Protein AF-0000000084923993 (afdb_homodimer)

Sequence (364 aa):
MAGRYEIRFSGAGGQGLILAGVIMAEAASIYDGIQAVQSQSYGPEARGGASKSEVIISDGPIDYPKVTKCDALLALTQEACDKYSHDLKEGGLLLIDSDLVLREPAGNFKVTKFNITNTAKNEIGREIVTNIVALGAMVALTGAVTKEAAEKAVLARVPEAFLELNKKAFHVGFDKAMAAKAMAGRYEIRFSGAGGQGLILAGVIMAEAASIYDGIQAVQSQSYGPEARGGASKSEVIISDGPIDYPKVTKCDALLALTQEACDKYSHDLKEGGLLLIDSDLVLREPAGNFKVTKFNITNTAKNEIGREIVTNIVALGAMVALTGAVTKEAAEKAVLARVPEAFLELNKKAFHVGFDKAMAAKA

Structure (mmCIF, N/CA/C/O backbone):
data_AF-0000000084923993-model_v1
#
loop_
_entity.id
_entity.type
_entity.pdbx_description
1 polymer '2-oxoglutarate:ferredoxin oxidoreductase, gamma subunit'
#
loop_
_atom_site.group_PDB
_atom_site.id
_atom_site.type_symbol
_atom_site.label_atom_id
_atom_site.label_alt_id
_atom_site.label_comp_id
_atom_site.label_asym_id
_atom_site.label_entity_id
_atom_site.label_seq_id
_atom_site.pdbx_PDB_ins_code
_atom_site.Cartn_x
_atom_site.Cartn_y
_atom_site.Cartn_z
_atom_site.occupancy
_atom_site.B_iso_or_equiv
_atom_site.auth_seq_id
_atom_site.auth_comp_id
_atom_site.auth_asym_id
_atom_site.auth_atom_id
_atom_site.pdbx_PDB_model_num
ATOM 1 N N . MET A 1 1 ? -6.301 -22.531 7.098 1 39.91 1 MET A N 1
ATOM 2 C CA . MET A 1 1 ? -4.848 -22.406 7.082 1 39.91 1 MET A CA 1
ATOM 3 C C . MET A 1 1 ? -4.316 -22.031 8.461 1 39.91 1 MET A C 1
ATOM 5 O O . MET A 1 1 ? -4.738 -21.016 9.031 1 39.91 1 MET A O 1
ATOM 9 N N . ALA A 1 2 ? -3.869 -22.906 9.18 1 52.38 2 ALA A N 1
ATOM 10 C CA . ALA A 1 2 ? -3.471 -22.828 10.578 1 52.38 2 ALA A CA 1
ATOM 11 C C . ALA A 1 2 ? -2.199 -22.016 10.75 1 52.38 2 ALA A C 1
ATOM 13 O O . ALA A 1 2 ? -1.152 -22.344 10.188 1 52.38 2 ALA A O 1
ATOM 14 N N . GLY A 1 3 ? -2.385 -20.609 10.797 1 81.75 3 GLY A N 1
ATOM 15 C CA . GLY A 1 3 ? -1.279 -19.812 11.32 1 81.75 3 GLY A CA 1
ATOM 16 C C . GLY A 1 3 ? -0.93 -18.625 10.438 1 81.75 3 GLY A C 1
ATOM 17 O O . GLY A 1 3 ? -1.815 -18 9.859 1 81.75 3 GLY A O 1
ATOM 18 N N . ARG A 1 4 ? 0.285 -18.25 10.359 1 89.12 4 ARG A N 1
ATOM 19 C CA . ARG A 1 4 ? 0.861 -17.125 9.641 1 89.12 4 ARG A CA 1
ATOM 20 C C . ARG A 1 4 ? 1.265 -17.516 8.219 1 89.12 4 ARG A C 1
ATOM 22 O O . ARG A 1 4 ? 1.936 -18.531 8.023 1 89.12 4 ARG A O 1
ATOM 29 N N . TYR A 1 5 ? 0.625 -16.859 7.27 1 94.69 5 TYR A N 1
ATOM 30 C CA . TYR A 1 5 ? 0.909 -17.109 5.859 1 94.69 5 TYR A CA 1
ATOM 31 C C . TYR A 1 5 ? 1.366 -15.836 5.156 1 94.69 5 TYR A C 1
ATOM 33 O O . TYR A 1 5 ? 0.679 -14.82 5.203 1 94.69 5 TYR A O 1
ATOM 41 N N . GLU A 1 6 ? 2.557 -15.898 4.523 1 95.44 6 GLU A N 1
ATOM 42 C CA . GLU A 1 6 ? 3.152 -14.719 3.906 1 95.44 6 GLU A CA 1
ATOM 43 C C . GLU A 1 6 ? 3.23 -14.867 2.391 1 95.44 6 GLU A C 1
ATOM 45 O O . GLU A 1 6 ? 3.781 -15.844 1.885 1 95.44 6 GLU A O 1
ATOM 50 N N . ILE A 1 7 ? 2.635 -13.875 1.741 1 97.5 7 ILE A N 1
ATOM 51 C CA . ILE A 1 7 ? 2.611 -13.852 0.282 1 97.5 7 ILE A CA 1
ATOM 52 C C . ILE A 1 7 ? 3.389 -12.641 -0.225 1 97.5 7 ILE A C 1
ATOM 54 O O . ILE A 1 7 ? 3.264 -11.539 0.321 1 97.5 7 ILE A O 1
ATOM 58 N N . ARG A 1 8 ? 4.176 -12.891 -1.25 1 97.44 8 ARG A N 1
ATOM 59 C CA . ARG A 1 8 ? 4.898 -11.789 -1.884 1 97.44 8 ARG A CA 1
ATOM 60 C C . ARG A 1 8 ? 4.539 -11.68 -3.361 1 97.44 8 ARG A C 1
ATOM 62 O O . ARG A 1 8 ? 4.652 -12.648 -4.109 1 97.44 8 ARG A O 1
ATOM 69 N N . PHE A 1 9 ? 4.047 -10.492 -3.758 1 98.19 9 PHE A N 1
ATOM 70 C CA . PHE A 1 9 ? 3.863 -10.133 -5.16 1 98.19 9 PHE A CA 1
ATOM 71 C C . PHE A 1 9 ? 5.074 -9.367 -5.684 1 98.19 9 PHE A C 1
ATOM 73 O O . PHE A 1 9 ? 5.406 -8.297 -5.176 1 98.19 9 PHE A O 1
ATOM 80 N N . SER A 1 10 ? 5.707 -9.945 -6.711 1 97.38 10 SER A N 1
ATOM 81 C CA . SER A 1 10 ? 6.906 -9.25 -7.168 1 97.38 10 SER A CA 1
ATOM 82 C C . SER A 1 10 ? 6.938 -9.141 -8.688 1 97.38 10 SER A C 1
ATOM 84 O O . SER A 1 10 ? 6.301 -9.938 -9.391 1 97.38 10 SER A O 1
ATOM 86 N N . GLY A 1 11 ? 7.582 -8.18 -9.211 1 96.31 11 GLY A N 1
ATOM 87 C CA . GLY A 1 11 ? 7.727 -7.836 -10.617 1 96.31 11 GLY A CA 1
ATOM 88 C C . GLY A 1 11 ? 8.461 -6.531 -10.836 1 96.31 11 GLY A C 1
ATOM 89 O O . GLY A 1 11 ? 9.461 -6.254 -10.172 1 96.31 11 GLY A O 1
ATOM 90 N N . ALA A 1 12 ? 7.996 -5.824 -11.898 1 92.44 12 ALA A N 1
ATOM 91 C CA . ALA A 1 12 ? 8.562 -4.504 -12.172 1 92.44 12 ALA A CA 1
ATOM 92 C C . ALA A 1 12 ? 7.668 -3.398 -11.617 1 92.44 12 ALA A C 1
ATOM 94 O O . ALA A 1 12 ? 6.465 -3.6 -11.422 1 92.44 12 ALA A O 1
ATOM 95 N N . GLY A 1 13 ? 8.328 -2.238 -11.359 1 86.81 13 GLY A N 1
ATOM 96 C CA . GLY A 1 13 ? 7.547 -1.074 -10.969 1 86.81 13 GLY A CA 1
ATOM 97 C C . GLY A 1 13 ? 6.445 -0.736 -11.953 1 86.81 13 GLY A C 1
ATOM 98 O O . GLY A 1 13 ? 6.652 -0.792 -13.172 1 86.81 13 GLY A O 1
ATOM 99 N N . GLY A 1 14 ? 5.215 -0.481 -11.383 1 86 14 GLY A N 1
ATOM 100 C CA . GLY A 1 14 ? 4.113 -0.053 -12.234 1 86 14 GLY A CA 1
ATOM 101 C C . GLY A 1 14 ? 3.197 -1.19 -12.648 1 86 14 GLY A C 1
ATOM 102 O O . GLY A 1 14 ? 2.195 -0.972 -13.328 1 86 14 GLY A O 1
ATOM 103 N N . GLN A 1 15 ? 3.494 -2.434 -12.203 1 91.69 15 GLN A N 1
ATOM 104 C CA . GLN A 1 15 ? 2.701 -3.59 -12.609 1 91.69 15 GLN A CA 1
ATOM 105 C C . GLN A 1 15 ? 1.544 -3.832 -11.648 1 91.69 15 GLN A C 1
ATOM 107 O O . GLN A 1 15 ? 0.923 -4.898 -11.672 1 91.69 15 GLN A O 1
ATOM 112 N N . GLY A 1 16 ? 1.342 -2.926 -10.734 1 94.38 16 GLY A N 1
ATOM 113 C CA . GLY A 1 16 ? 0.195 -3.004 -9.844 1 94.38 16 GLY A CA 1
ATOM 114 C C . GLY A 1 16 ? 0.375 -4.012 -8.727 1 94.38 16 GLY A C 1
ATOM 115 O O . GLY A 1 16 ? -0.587 -4.652 -8.297 1 94.38 16 GLY A O 1
ATOM 116 N N . LEU A 1 17 ? 1.619 -4.215 -8.25 1 96.56 17 LEU A N 1
ATOM 117 C CA . LEU A 1 17 ? 1.905 -5.188 -7.203 1 96.56 17 LEU A CA 1
ATOM 118 C C . LEU A 1 17 ? 1.313 -4.742 -5.871 1 96.56 17 LEU A C 1
ATOM 120 O O . LEU A 1 17 ? 0.81 -5.57 -5.105 1 96.56 17 LEU A O 1
ATOM 124 N N . ILE A 1 18 ? 1.375 -3.451 -5.676 1 95.19 18 ILE A N 1
ATOM 125 C CA . ILE A 1 18 ? 0.832 -2.908 -4.434 1 95.19 18 ILE A CA 1
ATOM 126 C C . ILE A 1 18 ? -0.678 -3.131 -4.391 1 95.19 18 ILE A C 1
ATOM 128 O O . ILE A 1 18 ? -1.212 -3.611 -3.387 1 95.19 18 ILE A O 1
ATOM 132 N N . LEU A 1 19 ? -1.349 -2.824 -5.504 1 95.56 19 LEU A N 1
ATOM 133 C CA . LEU A 1 19 ? -2.793 -3.023 -5.578 1 95.56 19 LEU A CA 1
ATOM 134 C C . LEU A 1 19 ? -3.15 -4.488 -5.352 1 95.56 19 LEU A C 1
ATOM 136 O O . LEU A 1 19 ? -4.09 -4.797 -4.617 1 95.56 19 LEU A O 1
ATOM 140 N N . ALA A 1 20 ? -2.408 -5.41 -5.941 1 98.12 20 ALA A N 1
ATOM 141 C CA . ALA A 1 20 ? -2.656 -6.836 -5.75 1 98.12 20 ALA A CA 1
ATOM 142 C C . ALA A 1 20 ? -2.541 -7.219 -4.277 1 98.12 20 ALA A C 1
ATOM 144 O O . ALA A 1 20 ? -3.379 -7.953 -3.752 1 98.12 20 ALA A O 1
ATOM 145 N N . GLY A 1 21 ? -1.522 -6.703 -3.605 1 97.56 21 GLY A N 1
ATOM 146 C CA . GLY A 1 21 ? -1.346 -6.957 -2.186 1 97.56 21 GLY A CA 1
ATOM 147 C C . GLY A 1 21 ? -2.475 -6.406 -1.335 1 97.56 21 GLY A C 1
ATOM 148 O O . GLY A 1 21 ? -2.951 -7.074 -0.416 1 97.56 21 GLY A O 1
ATOM 149 N N . VAL A 1 22 ? -2.883 -5.242 -1.663 1 95.94 22 VAL A N 1
ATOM 150 C CA . VAL A 1 22 ? -3.959 -4.59 -0.923 1 95.94 22 VAL A CA 1
ATOM 151 C C . VAL A 1 22 ? -5.25 -5.387 -1.078 1 95.94 22 VAL A C 1
ATOM 153 O O . VAL A 1 22 ? -5.949 -5.648 -0.095 1 95.94 22 VAL A O 1
ATOM 156 N N . ILE A 1 23 ? -5.551 -5.809 -2.295 1 97.5 23 ILE A N 1
ATOM 157 C CA . ILE A 1 23 ? -6.77 -6.566 -2.549 1 97.5 23 ILE A CA 1
ATOM 158 C C . ILE A 1 23 ? -6.719 -7.895 -1.799 1 97.5 23 ILE A C 1
ATOM 160 O O . ILE A 1 23 ? -7.711 -8.312 -1.191 1 97.5 23 ILE A O 1
ATOM 164 N N . MET A 1 24 ? -5.582 -8.547 -1.819 1 98.31 24 MET A N 1
ATOM 165 C CA . MET A 1 24 ? -5.41 -9.797 -1.079 1 98.31 24 MET A CA 1
ATOM 166 C C . MET A 1 24 ? -5.656 -9.578 0.411 1 98.31 24 MET A C 1
ATOM 168 O O . MET A 1 24 ? -6.355 -10.367 1.049 1 98.31 24 MET A O 1
ATOM 172 N N . ALA A 1 25 ? -5.105 -8.539 0.948 1 96.19 25 ALA A N 1
ATOM 173 C CA . ALA A 1 25 ? -5.258 -8.234 2.367 1 96.19 25 ALA A CA 1
ATOM 174 C C . ALA A 1 25 ? -6.711 -7.922 2.707 1 96.19 25 ALA A C 1
ATOM 176 O O . ALA A 1 25 ? -7.223 -8.367 3.738 1 96.19 25 ALA A O 1
ATOM 177 N N . GLU A 1 26 ? -7.367 -7.164 1.869 1 95.31 26 GLU A N 1
ATOM 178 C CA . GLU A 1 26 ? -8.766 -6.812 2.105 1 95.31 26 GLU A CA 1
ATOM 179 C C . GLU A 1 26 ? -9.672 -8.031 1.98 1 95.31 26 GLU A C 1
ATOM 181 O O . GLU A 1 26 ? -10.633 -8.18 2.736 1 95.31 26 GLU A O 1
ATOM 186 N N . ALA A 1 27 ? -9.352 -8.898 0.986 1 97.25 27 ALA A N 1
ATOM 187 C CA . ALA A 1 27 ? -10.094 -10.148 0.876 1 97.25 27 ALA A CA 1
ATOM 188 C C . ALA A 1 27 ? -10.031 -10.938 2.18 1 97.25 27 ALA A C 1
ATOM 190 O O . ALA A 1 27 ? -11.055 -11.43 2.664 1 97.25 27 ALA A O 1
ATOM 191 N N . ALA A 1 28 ? -8.875 -11.008 2.758 1 96.62 28 ALA A N 1
ATOM 192 C CA . ALA A 1 28 ? -8.664 -11.75 3.996 1 96.62 28 ALA A CA 1
ATOM 193 C C . ALA A 1 28 ? -9.414 -11.102 5.156 1 96.62 28 ALA A C 1
ATOM 195 O O . ALA A 1 28 ? -10.141 -11.781 5.887 1 96.62 28 ALA A O 1
ATOM 196 N N . SER A 1 29 ? -9.281 -9.836 5.246 1 94 29 SER A N 1
ATOM 197 C CA . SER A 1 29 ? -9.742 -9.164 6.461 1 94 29 SER A CA 1
ATOM 198 C C . SER A 1 29 ? -11.227 -8.828 6.375 1 94 29 SER A C 1
ATOM 200 O O . SER A 1 29 ? -12.023 -9.289 7.195 1 94 29 SER A O 1
ATOM 202 N N . ILE A 1 30 ? -11.633 -8.148 5.363 1 91.94 30 ILE A N 1
ATOM 203 C CA . ILE A 1 30 ? -12.977 -7.594 5.242 1 91.94 30 ILE A CA 1
ATOM 204 C C . ILE A 1 30 ? -13.969 -8.711 4.93 1 91.94 30 ILE A C 1
ATOM 206 O O . ILE A 1 30 ? -15.078 -8.742 5.477 1 91.94 30 ILE A O 1
ATOM 210 N N . TYR A 1 31 ? -13.57 -9.664 4.125 1 95 31 TYR A N 1
ATOM 211 C CA . TYR A 1 31 ? -14.586 -10.586 3.625 1 95 31 TYR A CA 1
ATOM 212 C C . TYR A 1 31 ? -14.438 -11.953 4.277 1 95 31 TYR A C 1
ATOM 214 O O . TYR A 1 31 ? -15.43 -12.633 4.535 1 95 31 TYR A O 1
ATOM 222 N N . ASP A 1 32 ? -13.156 -12.375 4.574 1 95.94 32 ASP A N 1
ATOM 223 C CA . ASP A 1 32 ? -12.961 -13.68 5.195 1 95.94 32 ASP A CA 1
ATOM 224 C C . ASP A 1 32 ? -12.82 -13.555 6.707 1 95.94 32 ASP A C 1
ATOM 226 O O . ASP A 1 32 ? -12.781 -14.562 7.418 1 95.94 32 ASP A O 1
ATOM 230 N N . GLY A 1 33 ? -12.656 -12.422 7.184 1 93.25 33 GLY A N 1
ATOM 231 C CA . GLY A 1 33 ? -12.711 -12.188 8.617 1 93.25 33 GLY A CA 1
ATOM 232 C C . GLY A 1 33 ? -11.438 -12.578 9.336 1 93.25 33 GLY A C 1
ATOM 233 O O . GLY A 1 33 ? -11.469 -12.984 10.5 1 93.25 33 GLY A O 1
ATOM 234 N N . ILE A 1 34 ? -10.297 -12.523 8.648 1 93.12 34 ILE A N 1
ATOM 235 C CA . ILE A 1 34 ? -9.023 -12.859 9.273 1 93.12 34 ILE A CA 1
ATOM 236 C C . ILE A 1 34 ? -8.094 -11.648 9.211 1 93.12 34 ILE A C 1
ATOM 238 O O . ILE A 1 34 ? -8.328 -10.711 8.445 1 93.12 34 ILE A O 1
ATOM 242 N N . GLN A 1 35 ? -7.035 -11.633 10.031 1 92.69 35 GLN A N 1
ATOM 243 C CA . GLN A 1 35 ? -6.125 -10.492 10.094 1 92.69 35 GLN A CA 1
ATOM 244 C C . GLN A 1 35 ? -5.176 -10.484 8.898 1 92.69 35 GLN A C 1
ATOM 246 O O . GLN A 1 35 ? -4.73 -11.539 8.445 1 92.69 35 GLN A O 1
ATOM 251 N N . ALA A 1 36 ? -4.891 -9.289 8.5 1 93.69 36 ALA A N 1
ATOM 252 C CA . ALA A 1 36 ? -3.949 -9.156 7.391 1 93.69 36 ALA A CA 1
ATOM 253 C C . ALA A 1 36 ? -3.145 -7.867 7.5 1 93.69 36 ALA A C 1
ATOM 255 O O . ALA A 1 36 ? -3.635 -6.863 8.023 1 93.69 36 ALA A O 1
ATOM 256 N N . VAL A 1 37 ? -1.932 -7.906 7.031 1 92.62 37 VAL A N 1
ATOM 257 C CA . VAL A 1 37 ? -1.07 -6.738 6.883 1 92.62 37 VAL A CA 1
ATOM 258 C C . VAL A 1 37 ? -0.483 -6.703 5.473 1 92.62 37 VAL A C 1
ATOM 260 O O . VAL A 1 37 ? 0.037 -7.711 4.988 1 92.62 37 VAL A O 1
ATOM 263 N N . GLN A 1 38 ? -0.632 -5.637 4.816 1 93.94 38 GLN A N 1
ATOM 264 C CA . GLN A 1 38 ? 0.062 -5.391 3.555 1 93.94 38 GLN A CA 1
ATOM 265 C C . GLN A 1 38 ? 1.206 -4.395 3.742 1 93.94 38 GLN A C 1
ATOM 267 O O . GLN A 1 38 ? 1.048 -3.381 4.422 1 93.94 38 GLN A O 1
ATOM 272 N N . SER A 1 39 ? 2.422 -4.742 3.152 1 93.31 39 SER A N 1
ATOM 273 C CA . SER A 1 39 ? 3.551 -3.834 3.318 1 93.31 39 SER A CA 1
ATOM 274 C C . SER A 1 39 ? 4.504 -3.914 2.131 1 93.31 39 SER A C 1
ATOM 276 O O . SER A 1 39 ? 4.453 -4.867 1.35 1 93.31 39 SER A O 1
ATOM 278 N N . GLN A 1 40 ? 5.242 -2.895 1.963 1 91.19 40 GLN A N 1
ATOM 279 C CA . GLN A 1 40 ? 6.387 -2.871 1.059 1 91.19 40 GLN A CA 1
ATOM 280 C C . GLN A 1 40 ? 7.523 -2.029 1.632 1 91.19 40 GLN A C 1
ATOM 282 O O . GLN A 1 40 ? 7.281 -1.002 2.27 1 91.19 40 GLN A O 1
ATOM 287 N N . SER A 1 41 ? 8.672 -2.5 1.413 1 89.62 41 SER A N 1
ATOM 288 C CA . SER A 1 41 ? 9.883 -1.832 1.89 1 89.62 41 SER A CA 1
ATOM 289 C C . SER A 1 41 ? 10.695 -1.273 0.729 1 89.62 41 SER A C 1
ATOM 291 O O . SER A 1 41 ? 10.734 -1.863 -0.353 1 89.62 41 SER A O 1
ATOM 293 N N . TYR A 1 42 ? 11.32 -0.172 1.11 1 86.69 42 TYR A N 1
ATOM 294 C CA . TYR A 1 42 ? 12.102 0.541 0.106 1 86.69 42 TYR A CA 1
ATOM 295 C C . TYR A 1 42 ? 13.469 0.932 0.655 1 86.69 42 TYR A C 1
ATOM 297 O O . TYR A 1 42 ? 13.586 1.308 1.823 1 86.69 42 TYR A O 1
ATOM 305 N N . GLY A 1 43 ? 14.414 0.724 -0.158 1 84.38 43 GLY A N 1
ATOM 306 C CA . GLY A 1 43 ? 15.742 1.246 0.116 1 84.38 43 GLY A CA 1
ATOM 307 C C . GLY A 1 43 ? 16.266 2.164 -0.976 1 84.38 43 GLY A C 1
ATOM 308 O O . GLY A 1 43 ? 15.578 2.391 -1.978 1 84.38 43 GLY A O 1
ATOM 309 N N . PRO A 1 44 ? 17.438 2.746 -0.755 1 79.31 44 PRO A N 1
ATOM 310 C CA . PRO A 1 44 ? 18 3.67 -1.737 1 79.31 44 PRO A CA 1
ATOM 311 C C . PRO A 1 44 ? 18.156 3.043 -3.121 1 79.31 44 PRO A C 1
ATOM 313 O O . PRO A 1 44 ? 18.25 3.76 -4.121 1 79.31 44 PRO A O 1
ATOM 316 N N . GLU A 1 45 ? 18.094 1.775 -3.104 1 74.75 45 GLU A N 1
ATOM 317 C CA . GLU A 1 45 ? 18.312 1.073 -4.367 1 74.75 45 GLU A CA 1
ATOM 318 C C . GLU A 1 45 ? 16.984 0.777 -5.059 1 74.75 45 GLU A C 1
ATOM 320 O O . GLU A 1 45 ? 16.953 0.138 -6.113 1 74.75 45 GLU A O 1
ATOM 325 N N . ALA A 1 46 ? 15.938 1.328 -4.414 1 67.5 46 ALA A N 1
ATOM 326 C CA . ALA A 1 46 ? 14.602 1.016 -4.926 1 67.5 46 ALA A CA 1
ATOM 327 C C . ALA A 1 46 ? 14.297 1.814 -6.191 1 67.5 46 ALA A C 1
ATOM 329 O O . ALA A 1 46 ? 13.609 2.832 -6.141 1 67.5 46 ALA A O 1
ATOM 330 N N . ARG A 1 47 ? 15.281 2.16 -6.957 1 62.12 47 ARG A N 1
ATOM 331 C CA . ARG A 1 47 ? 15 2.869 -8.203 1 62.12 47 ARG A CA 1
ATOM 332 C C . ARG A 1 47 ? 14.844 1.896 -9.367 1 62.12 47 ARG A C 1
ATOM 334 O O . ARG A 1 47 ? 15.727 1.081 -9.625 1 62.12 47 ARG A O 1
ATOM 341 N N . GLY A 1 48 ? 13.914 2.008 -10.102 1 64.38 48 GLY A N 1
ATOM 342 C CA . GLY A 1 48 ? 13.883 1.277 -11.359 1 64.38 48 GLY A CA 1
ATOM 343 C C . GLY A 1 48 ? 14.297 -0.175 -11.219 1 64.38 48 GLY A C 1
ATOM 344 O O . GLY A 1 48 ? 14.977 -0.541 -10.258 1 64.38 48 GLY A O 1
ATOM 345 N N . GLY A 1 49 ? 13.336 -1.14 -11.391 1 77.69 49 GLY A N 1
ATOM 346 C CA . GLY A 1 49 ? 13.703 -2.547 -11.375 1 77.69 49 GLY A CA 1
ATOM 347 C C . GLY A 1 49 ? 12.664 -3.43 -10.711 1 77.69 49 GLY A C 1
ATOM 348 O O . GLY A 1 49 ? 11.461 -3.193 -10.852 1 77.69 49 GLY A O 1
ATOM 349 N N . ALA A 1 50 ? 13.211 -4.387 -9.867 1 88.69 50 ALA A N 1
ATOM 350 C CA . ALA A 1 50 ? 12.328 -5.344 -9.211 1 88.69 50 ALA A CA 1
ATOM 351 C C . ALA A 1 50 ? 11.695 -4.738 -7.957 1 88.69 50 ALA A C 1
ATOM 353 O O . ALA A 1 50 ? 12.375 -4.066 -7.176 1 88.69 50 ALA A O 1
ATOM 354 N N . SER A 1 51 ? 10.406 -4.773 -7.871 1 90.38 51 SER A N 1
ATOM 355 C CA . SER A 1 51 ? 9.625 -4.324 -6.727 1 90.38 51 SER A CA 1
ATOM 356 C C . SER A 1 51 ? 8.789 -5.461 -6.148 1 90.38 51 SER A C 1
ATOM 358 O O . SER A 1 51 ? 8.594 -6.488 -6.801 1 90.38 51 SER A O 1
ATOM 360 N N . LYS A 1 52 ? 8.383 -5.234 -4.898 1 93.69 52 LYS A N 1
ATOM 361 C CA . LYS A 1 52 ? 7.559 -6.258 -4.27 1 93.69 52 LYS A CA 1
ATOM 362 C C . LYS A 1 52 ? 6.543 -5.637 -3.316 1 93.69 52 LYS A C 1
ATOM 364 O O . LYS A 1 52 ? 6.746 -4.531 -2.816 1 93.69 52 LYS A O 1
ATOM 369 N N . SER A 1 53 ? 5.445 -6.262 -3.172 1 95.06 53 SER A N 1
ATOM 370 C CA . SER A 1 53 ? 4.402 -6.031 -2.176 1 95.06 53 SER A CA 1
ATOM 371 C C . SER A 1 53 ? 4.148 -7.281 -1.345 1 95.06 53 SER A C 1
ATOM 373 O O . SER A 1 53 ? 4.008 -8.383 -1.892 1 95.06 53 SER A O 1
ATOM 375 N N . GLU A 1 54 ? 4.113 -7.129 -0.066 1 94.88 54 GLU A N 1
ATOM 376 C CA . GLU A 1 54 ? 3.982 -8.289 0.813 1 94.88 54 GLU A CA 1
ATOM 377 C C . GLU A 1 54 ? 2.654 -8.266 1.564 1 94.88 54 GLU A C 1
ATOM 379 O O . GLU A 1 54 ? 2.166 -7.195 1.939 1 94.88 54 GLU A O 1
ATOM 384 N N . VAL A 1 55 ? 2.127 -9.445 1.774 1 95.62 55 VAL A N 1
ATOM 385 C CA . VAL A 1 55 ? 0.9 -9.609 2.547 1 95.62 55 VAL A CA 1
ATOM 386 C C . VAL A 1 55 ? 1.081 -10.727 3.574 1 95.62 55 VAL A C 1
ATOM 388 O O . VAL A 1 55 ? 1.518 -11.828 3.234 1 95.62 55 VAL A O 1
ATOM 391 N N . ILE A 1 56 ? 0.789 -10.438 4.785 1 94.56 56 ILE A N 1
ATOM 392 C CA . ILE A 1 56 ? 0.727 -11.438 5.844 1 94.56 56 ILE A CA 1
ATOM 393 C C . ILE A 1 56 ? -0.723 -11.641 6.281 1 94.56 56 ILE A C 1
ATOM 395 O O . ILE A 1 56 ? -1.417 -10.672 6.609 1 94.56 56 ILE A O 1
ATOM 399 N N . ILE A 1 57 ? -1.129 -12.836 6.215 1 94.62 57 ILE A N 1
ATOM 400 C CA . ILE A 1 57 ? -2.459 -13.219 6.676 1 94.62 57 ILE A CA 1
ATOM 401 C C . ILE A 1 57 ? -2.338 -14.156 7.875 1 94.62 57 ILE A C 1
ATOM 403 O O . ILE A 1 57 ? -1.536 -15.094 7.855 1 94.62 57 ILE A O 1
ATOM 407 N N . SER A 1 58 ? -3.121 -13.859 8.867 1 92.31 58 SER A N 1
ATOM 408 C CA . SER A 1 58 ? -2.984 -14.648 10.078 1 92.31 58 SER A CA 1
ATOM 409 C C . SER A 1 58 ? -4.312 -14.758 10.828 1 92.31 58 SER A C 1
ATOM 411 O O . SER A 1 58 ? -5.098 -13.805 10.836 1 92.31 58 SER A O 1
ATOM 413 N N . ASP A 1 59 ? -4.512 -15.906 11.469 1 89.06 59 ASP A N 1
ATOM 414 C CA . ASP A 1 59 ? -5.695 -16.094 12.305 1 89.06 59 ASP A CA 1
ATOM 415 C C . ASP A 1 59 ? -5.543 -15.383 13.648 1 89.06 59 ASP A C 1
ATOM 417 O O . ASP A 1 59 ? -6.523 -15.211 14.375 1 89.06 59 ASP A O 1
ATOM 421 N N . GLY A 1 60 ? -4.344 -14.969 13.977 1 83.25 60 GLY A N 1
ATOM 422 C CA . GLY A 1 60 ? -4.062 -14.219 15.195 1 83.25 60 GLY A CA 1
ATOM 423 C C . GLY A 1 60 ? -3.391 -12.883 14.938 1 83.25 60 GLY A C 1
ATOM 424 O O . GLY A 1 60 ? -3.246 -12.469 13.781 1 83.25 60 GLY A O 1
ATOM 425 N N . PRO A 1 61 ? -3.098 -12.211 16.016 1 78.88 61 PRO A N 1
ATOM 426 C CA . PRO A 1 61 ? -2.455 -10.906 15.844 1 78.88 61 PRO A CA 1
ATOM 427 C C . PRO A 1 61 ? -1.147 -10.992 15.062 1 78.88 61 PRO A C 1
ATOM 429 O O . PRO A 1 61 ? -0.398 -11.961 15.203 1 78.88 61 PRO A O 1
ATOM 432 N N . ILE A 1 62 ? -1.071 -10.109 14.172 1 80 62 ILE A N 1
ATOM 433 C CA . ILE A 1 62 ? 0.144 -10.031 13.367 1 80 62 ILE A CA 1
ATOM 434 C C . ILE A 1 62 ? 1.12 -9.039 14 1 80 62 ILE A C 1
ATOM 436 O O . ILE A 1 62 ? 0.788 -7.871 14.188 1 80 62 ILE A O 1
ATOM 440 N N . ASP A 1 63 ? 2.188 -9.461 14.617 1 65.81 63 ASP A N 1
ATOM 441 C CA . ASP A 1 63 ? 3.133 -8.547 15.25 1 65.81 63 ASP A CA 1
ATOM 442 C C . ASP A 1 63 ? 4.074 -7.934 14.211 1 65.81 63 ASP A C 1
ATOM 444 O O . ASP A 1 63 ? 4.367 -6.734 14.266 1 65.81 63 ASP A O 1
ATOM 448 N N . TYR A 1 64 ? 5.375 -8.438 14 1 58.06 64 TYR A N 1
ATOM 449 C CA . TYR A 1 64 ? 6.363 -7.711 13.211 1 58.06 64 TYR A CA 1
ATOM 450 C C . TYR A 1 64 ? 6.684 -8.445 11.914 1 58.06 64 TYR A C 1
ATOM 452 O O . TYR A 1 64 ? 6.816 -9.672 11.906 1 58.06 64 TYR A O 1
ATOM 460 N N . PRO A 1 65 ? 6.516 -7.637 10.859 1 52.22 65 PRO A N 1
ATOM 461 C CA . PRO A 1 65 ? 6.848 -8.273 9.578 1 52.22 65 PRO A CA 1
ATOM 462 C C . PRO A 1 65 ? 8.344 -8.484 9.398 1 52.22 65 PRO A C 1
ATOM 464 O O . PRO A 1 65 ? 9.039 -7.617 8.859 1 52.22 65 PRO A O 1
ATOM 467 N N . LYS A 1 66 ? 9.258 -8.922 10.305 1 51.31 66 LYS A N 1
ATOM 468 C CA . LYS A 1 66 ? 10.609 -9.148 9.805 1 51.31 66 LYS A CA 1
ATOM 469 C C . LYS A 1 66 ? 10.586 -9.875 8.461 1 51.31 66 LYS A C 1
ATOM 471 O O . LYS A 1 66 ? 9.617 -10.562 8.141 1 51.31 66 LYS A O 1
ATOM 476 N N . VAL A 1 67 ? 11.664 -9.273 7.719 1 54.97 67 VAL A N 1
ATOM 477 C CA . VAL A 1 67 ? 11.898 -10.008 6.477 1 54.97 67 VAL A CA 1
ATOM 478 C C . VAL A 1 67 ? 11.844 -11.508 6.75 1 54.97 67 VAL A C 1
ATOM 480 O O . VAL A 1 67 ? 12.688 -12.039 7.477 1 54.97 67 VAL A O 1
ATOM 483 N N . THR A 1 68 ? 10.711 -12.078 6.672 1 72.69 68 THR A N 1
ATOM 484 C CA . THR A 1 68 ? 10.625 -13.523 6.812 1 72.69 68 THR A CA 1
ATOM 485 C C . THR A 1 68 ? 10.477 -14.195 5.449 1 72.69 68 THR A C 1
ATOM 487 O O . THR A 1 68 ? 10.234 -13.523 4.445 1 72.69 68 THR A O 1
ATOM 490 N N . LYS A 1 69 ? 11.016 -15.398 5.434 1 90.06 69 LYS A N 1
ATOM 491 C CA . LYS A 1 69 ? 10.742 -16.203 4.246 1 90.06 69 LYS A CA 1
ATOM 492 C C . LYS A 1 69 ? 9.25 -16.312 3.984 1 90.06 69 LYS A C 1
ATOM 494 O O . LYS A 1 69 ? 8.453 -16.438 4.922 1 90.06 69 LYS A O 1
ATOM 499 N N . CYS A 1 70 ? 8.945 -16.078 2.797 1 95.75 70 CYS A N 1
ATOM 500 C CA . CYS A 1 70 ? 7.531 -16.094 2.449 1 95.75 70 CYS A CA 1
ATOM 501 C C . CYS A 1 70 ? 7.082 -17.5 2.064 1 95.75 70 CYS A C 1
ATOM 503 O O . CYS A 1 70 ? 7.91 -18.359 1.742 1 95.75 70 CYS A O 1
ATOM 505 N N . ASP A 1 71 ? 5.781 -17.75 2.182 1 97.44 71 ASP A N 1
ATOM 506 C CA . ASP A 1 71 ? 5.172 -19.031 1.853 1 97.44 71 ASP A CA 1
ATOM 507 C C . ASP A 1 71 ? 4.883 -19.141 0.357 1 97.44 71 ASP A C 1
ATOM 509 O O . ASP A 1 71 ? 4.848 -20.234 -0.199 1 97.44 71 ASP A O 1
ATOM 513 N N . ALA A 1 72 ? 4.598 -18.016 -0.232 1 98.62 72 ALA A N 1
ATOM 514 C CA . ALA A 1 72 ? 4.258 -17.953 -1.651 1 98.62 72 ALA A CA 1
ATOM 515 C C . ALA A 1 72 ? 4.844 -16.719 -2.309 1 98.62 72 ALA A C 1
ATOM 517 O O . ALA A 1 72 ? 4.852 -15.633 -1.711 1 98.62 72 ALA A O 1
ATOM 518 N N . LEU A 1 73 ? 5.316 -16.891 -3.529 1 98.62 73 LEU A N 1
ATOM 519 C CA . LEU A 1 73 ? 5.965 -15.82 -4.27 1 98.62 73 LEU A CA 1
ATOM 520 C C . LEU A 1 73 ? 5.465 -15.773 -5.711 1 98.62 73 LEU A C 1
ATOM 522 O O . LEU A 1 73 ? 5.5 -16.781 -6.414 1 98.62 73 LEU A O 1
ATOM 526 N N . LEU A 1 74 ? 4.957 -14.609 -6.09 1 98.81 74 LEU A N 1
ATOM 527 C CA . LEU A 1 74 ? 4.746 -14.289 -7.496 1 98.81 74 LEU A CA 1
ATOM 528 C C . LEU A 1 74 ? 5.945 -13.547 -8.07 1 98.81 74 LEU A C 1
ATOM 530 O O . LEU A 1 74 ? 6.414 -12.562 -7.492 1 98.81 74 LEU A O 1
ATOM 534 N N . ALA A 1 75 ? 6.426 -14.008 -9.195 1 98.56 75 ALA A N 1
ATOM 535 C CA . ALA A 1 75 ? 7.445 -13.273 -9.945 1 98.56 75 ALA A CA 1
ATOM 536 C C . ALA A 1 75 ? 7.012 -13.047 -11.391 1 98.56 75 ALA A C 1
ATOM 538 O O . ALA A 1 75 ? 6.949 -13.992 -12.18 1 98.56 75 ALA A O 1
ATOM 539 N N . LEU A 1 76 ? 6.852 -11.797 -11.734 1 98.44 76 LEU A N 1
ATOM 540 C CA . LEU A 1 76 ? 6.355 -11.469 -13.062 1 98.44 76 LEU A CA 1
ATOM 541 C C . LEU A 1 76 ? 7.508 -11.203 -14.031 1 98.44 76 LEU A C 1
ATOM 543 O O . LEU A 1 76 ? 7.312 -11.172 -15.242 1 98.44 76 LEU A O 1
ATOM 547 N N . THR A 1 77 ? 8.719 -11 -13.5 1 97.94 77 THR A N 1
ATOM 548 C CA . THR A 1 77 ? 9.891 -10.758 -14.336 1 97.94 77 THR A CA 1
ATOM 549 C C . THR A 1 77 ? 11.062 -11.625 -13.883 1 97.94 77 THR A C 1
ATOM 551 O O . THR A 1 77 ? 11.109 -12.062 -12.734 1 97.94 77 THR A O 1
ATOM 554 N N . GLN A 1 78 ? 12.008 -11.805 -14.781 1 98.31 78 GLN A N 1
ATOM 555 C CA . GLN A 1 78 ? 13.219 -12.555 -14.453 1 98.31 78 GLN A CA 1
ATOM 556 C C . GLN A 1 78 ? 13.977 -11.891 -13.312 1 98.31 78 GLN A C 1
ATOM 558 O O . GLN A 1 78 ? 14.461 -12.57 -12.406 1 98.31 78 GLN A O 1
ATOM 563 N N . GLU A 1 79 ? 14.055 -10.57 -13.375 1 96.5 79 GLU A N 1
ATOM 564 C CA . GLU A 1 79 ? 14.773 -9.82 -12.352 1 96.5 79 GLU A CA 1
ATOM 565 C C . GLU A 1 79 ? 14.148 -10.023 -10.977 1 96.5 79 GLU A C 1
ATOM 567 O O . GLU A 1 79 ? 14.852 -10.258 -9.992 1 96.5 79 GLU A O 1
ATOM 572 N N . ALA A 1 80 ? 12.875 -9.945 -10.898 1 96.56 80 ALA A N 1
ATOM 573 C CA . ALA A 1 80 ? 12.18 -10.148 -9.625 1 96.56 80 ALA A CA 1
ATOM 574 C C . ALA A 1 80 ? 12.375 -11.578 -9.117 1 96.56 80 ALA A C 1
ATOM 576 O O . ALA A 1 80 ? 12.594 -11.789 -7.926 1 96.56 80 ALA A O 1
ATOM 577 N N . CYS A 1 81 ? 12.242 -12.516 -10.023 1 98 81 CYS A N 1
ATOM 578 C CA . CYS A 1 81 ? 12.438 -13.914 -9.656 1 98 81 CYS A CA 1
ATOM 579 C C . CYS A 1 81 ? 13.828 -14.133 -9.055 1 98 81 CYS A C 1
ATOM 581 O O . CYS A 1 81 ? 13.961 -14.719 -7.98 1 98 81 CYS A O 1
ATOM 583 N N . ASP A 1 82 ? 14.805 -13.625 -9.75 1 96.88 82 ASP A N 1
ATOM 584 C CA . ASP A 1 82 ? 16.188 -13.781 -9.297 1 96.88 82 ASP A CA 1
ATOM 585 C C . ASP A 1 82 ? 16.391 -13.109 -7.941 1 96.88 82 ASP A C 1
ATOM 587 O O . ASP A 1 82 ? 17.094 -13.648 -7.078 1 96.88 82 ASP A O 1
ATOM 591 N N . LYS A 1 83 ? 15.781 -12.047 -7.781 1 94.31 83 LYS A N 1
ATOM 592 C CA . LYS A 1 83 ? 16.031 -11.203 -6.617 1 94.31 83 LYS A CA 1
ATOM 593 C C . LYS A 1 83 ? 15.32 -11.75 -5.383 1 94.31 83 LYS A C 1
ATOM 595 O O . LYS A 1 83 ? 15.844 -11.664 -4.27 1 94.31 83 LYS A O 1
ATOM 600 N N . TYR A 1 84 ? 14.148 -12.367 -5.535 1 95.44 84 TYR A N 1
ATOM 601 C CA . TYR A 1 84 ? 13.32 -12.562 -4.352 1 95.44 84 TYR A CA 1
ATOM 602 C C . TYR A 1 84 ? 13.109 -14.039 -4.07 1 95.44 84 TYR A C 1
ATOM 604 O O . TYR A 1 84 ? 12.586 -14.414 -3.016 1 95.44 84 TYR A O 1
ATOM 612 N N . SER A 1 85 ? 13.523 -14.938 -4.91 1 97.31 85 SER A N 1
ATOM 613 C CA . SER A 1 85 ? 13.273 -16.375 -4.742 1 97.31 85 SER A CA 1
ATOM 614 C C . SER A 1 85 ? 13.992 -16.906 -3.514 1 97.31 85 SER A C 1
ATOM 616 O O . SER A 1 85 ? 13.547 -17.891 -2.908 1 97.31 85 SER A O 1
ATOM 618 N N . HIS A 1 86 ? 15.094 -16.312 -3.148 1 95.56 86 HIS A N 1
ATOM 619 C CA . HIS A 1 86 ? 15.852 -16.781 -1.996 1 95.56 86 HIS A CA 1
ATOM 620 C C . HIS A 1 86 ? 15.07 -16.594 -0.703 1 95.56 86 HIS A C 1
ATOM 622 O O . HIS A 1 86 ? 15.391 -17.203 0.321 1 95.56 86 HIS A O 1
ATOM 628 N N . ASP A 1 87 ? 14.062 -15.773 -0.753 1 94.25 87 ASP A N 1
ATOM 629 C CA . ASP A 1 87 ? 13.234 -15.508 0.418 1 94.25 87 ASP A CA 1
ATOM 630 C C . ASP A 1 87 ? 12.055 -16.484 0.491 1 94.25 87 ASP A C 1
ATOM 632 O O . ASP A 1 87 ? 11.258 -16.422 1.431 1 94.25 87 ASP A O 1
ATOM 636 N N . LEU A 1 88 ? 11.922 -17.359 -0.436 1 97.5 88 LEU A N 1
ATOM 637 C CA . LEU A 1 88 ? 10.828 -18.328 -0.449 1 97.5 88 LEU A CA 1
ATOM 638 C C . LEU A 1 88 ? 11.188 -19.547 0.374 1 97.5 88 LEU A C 1
ATOM 640 O O . LEU A 1 88 ? 12.297 -20.094 0.247 1 97.5 88 LEU A O 1
ATOM 644 N N . LYS A 1 89 ? 10.305 -19.969 1.207 1 96.62 89 LYS A N 1
ATOM 645 C CA . LYS A 1 89 ? 10.516 -21.141 2.037 1 96.62 89 LYS A CA 1
ATOM 646 C C . LYS A 1 89 ? 10.68 -22.406 1.182 1 96.62 89 LYS A C 1
ATOM 648 O O . LYS A 1 89 ? 10.117 -22.484 0.089 1 96.62 89 LYS A O 1
ATOM 653 N N . GLU A 1 90 ? 11.43 -23.344 1.8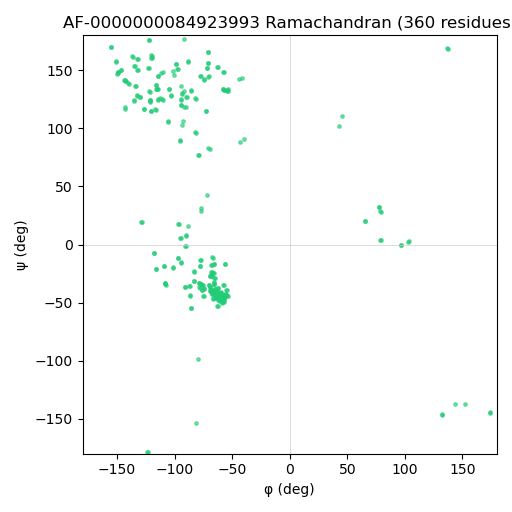03 1 96.31 90 GLU A N 1
ATOM 654 C CA . GLU A 1 90 ? 11.445 -24.656 1.173 1 96.31 90 GLU A CA 1
ATOM 655 C C . GLU A 1 90 ? 10.031 -25.219 1.041 1 96.31 90 GLU A C 1
ATOM 657 O O . GLU A 1 90 ? 9.242 -25.156 1.986 1 96.31 90 GLU A O 1
ATOM 662 N N . GLY A 1 91 ? 9.773 -25.703 -0.128 1 97.56 91 GLY A N 1
ATOM 663 C CA . GLY A 1 91 ? 8.445 -26.234 -0.379 1 97.56 91 GLY A CA 1
ATOM 664 C C . GLY A 1 91 ? 7.41 -25.172 -0.644 1 97.56 91 GLY A C 1
ATOM 665 O O . GLY A 1 91 ? 6.227 -25.469 -0.828 1 97.56 91 GLY A O 1
ATOM 666 N N . GLY A 1 92 ? 7.855 -23.906 -0.701 1 98.06 92 GLY A N 1
ATOM 667 C CA . GLY A 1 92 ? 6.941 -22.797 -0.931 1 98.06 92 GLY A CA 1
ATOM 668 C C . GLY A 1 92 ? 6.402 -22.75 -2.348 1 98.06 92 GLY A C 1
ATOM 669 O O . GLY A 1 92 ? 6.902 -23.453 -3.23 1 98.06 92 GLY A O 1
ATOM 670 N N . LEU A 1 93 ? 5.375 -21.969 -2.516 1 98.5 93 LEU A N 1
ATOM 671 C CA . LEU A 1 93 ? 4.723 -21.828 -3.814 1 98.5 93 LEU A CA 1
ATOM 672 C C . LEU A 1 93 ? 5.359 -20.703 -4.629 1 98.5 93 LEU A C 1
ATOM 674 O O . LEU A 1 93 ? 5.52 -19.594 -4.137 1 98.5 93 LEU A O 1
ATOM 678 N N . LEU A 1 94 ? 5.758 -21.047 -5.84 1 98.69 94 LEU A N 1
ATOM 679 C CA . LEU A 1 94 ? 6.32 -20.062 -6.762 1 98.69 94 LEU A CA 1
ATOM 680 C C . LEU A 1 94 ? 5.492 -19.984 -8.039 1 98.69 94 LEU A C 1
ATOM 682 O O . LEU A 1 94 ? 5.391 -20.969 -8.781 1 98.69 94 LEU A O 1
ATOM 686 N N . LEU A 1 95 ? 4.887 -18.859 -8.266 1 98.88 95 LEU A N 1
ATOM 687 C CA . LEU A 1 95 ? 4.199 -18.562 -9.523 1 98.88 95 LEU A CA 1
ATOM 688 C C . LEU A 1 95 ? 5.035 -17.641 -10.398 1 98.88 95 LEU A C 1
ATOM 690 O O . LEU A 1 95 ? 5.449 -16.562 -9.961 1 98.88 95 LEU A O 1
ATOM 694 N N . ILE A 1 96 ? 5.25 -18.031 -11.664 1 98.69 96 ILE A N 1
ATOM 695 C CA . ILE A 1 96 ? 6.074 -17.188 -12.516 1 98.69 96 ILE A CA 1
ATOM 696 C C . ILE A 1 96 ? 5.371 -16.969 -13.859 1 98.69 96 ILE A C 1
ATOM 698 O O . ILE A 1 96 ? 4.578 -17.812 -14.289 1 98.69 96 ILE A O 1
ATOM 702 N N . ASP A 1 97 ? 5.605 -15.844 -14.469 1 98.69 97 ASP A N 1
ATOM 703 C CA . ASP A 1 97 ? 5.223 -15.609 -15.859 1 98.69 97 ASP A CA 1
ATOM 704 C C . ASP A 1 97 ? 6.117 -16.391 -16.812 1 98.69 97 ASP A C 1
ATOM 706 O O . ASP A 1 97 ? 7.289 -16.047 -17 1 98.69 97 ASP A O 1
ATOM 710 N N . SER A 1 98 ? 5.566 -17.297 -17.484 1 98.19 98 SER A N 1
ATOM 711 C CA . SER A 1 98 ? 6.359 -18.25 -18.266 1 98.19 98 SER A CA 1
ATOM 712 C C . SER A 1 98 ? 7.043 -17.562 -19.438 1 98.19 98 SER A C 1
ATOM 714 O O . SER A 1 98 ? 8.055 -18.047 -19.953 1 98.19 98 SER A O 1
ATOM 716 N N . ASP A 1 99 ? 6.496 -16.406 -19.906 1 98.31 99 ASP A N 1
ATOM 717 C CA . ASP A 1 99 ? 7.074 -15.703 -21.062 1 98.31 99 ASP A CA 1
ATOM 718 C C . ASP A 1 99 ? 8.242 -14.82 -20.625 1 98.31 99 ASP A C 1
ATOM 720 O O . ASP A 1 99 ? 9.141 -14.547 -21.438 1 98.31 99 ASP A O 1
ATOM 724 N N . LEU A 1 100 ? 8.242 -14.453 -19.359 1 98.12 100 LEU A N 1
ATOM 725 C CA . LEU A 1 100 ? 9.164 -13.391 -18.969 1 98.12 100 LEU A CA 1
ATOM 726 C C . LEU A 1 100 ? 10.195 -13.914 -17.969 1 98.12 100 LEU A C 1
ATOM 728 O O . LEU A 1 100 ? 11.219 -13.266 -17.734 1 98.12 100 LEU A O 1
ATOM 732 N N . VAL A 1 101 ? 9.891 -14.953 -17.328 1 98.5 101 VAL A N 1
ATOM 733 C CA . VAL A 1 101 ? 10.844 -15.648 -16.469 1 98.5 101 VAL A CA 1
ATOM 734 C C . VAL A 1 101 ? 11.305 -16.938 -17.156 1 98.5 101 VAL A C 1
ATOM 736 O O . VAL A 1 101 ? 10.594 -17.953 -17.125 1 98.5 101 VAL A O 1
ATOM 739 N N . LEU A 1 102 ? 12.5 -16.906 -17.625 1 98.12 102 LEU A N 1
ATOM 740 C CA . LEU A 1 102 ? 12.977 -17.984 -18.469 1 98.12 102 LEU A CA 1
ATOM 741 C C . LEU A 1 102 ? 13.875 -18.938 -17.688 1 98.12 102 LEU A C 1
ATOM 743 O O . LEU A 1 102 ? 14.109 -20.062 -18.125 1 98.12 102 LEU A O 1
ATOM 747 N N . ARG A 1 103 ? 14.398 -18.5 -16.609 1 97.94 103 ARG A N 1
ATOM 748 C CA . ARG A 1 103 ? 15.227 -19.312 -15.727 1 97.94 103 ARG A CA 1
ATOM 749 C C . ARG A 1 103 ? 14.578 -19.484 -14.359 1 97.94 103 ARG A C 1
ATOM 751 O O . ARG A 1 103 ? 14.438 -18.516 -13.609 1 97.94 103 ARG A O 1
ATOM 758 N N . GLU A 1 104 ? 14.266 -20.656 -14.086 1 97.38 104 GLU A N 1
ATOM 759 C CA . GLU A 1 104 ? 13.719 -20.938 -12.758 1 97.38 104 GLU A CA 1
ATOM 760 C C . GLU A 1 104 ? 14.812 -20.906 -11.695 1 97.38 104 GLU A C 1
ATOM 762 O O . GLU A 1 104 ? 15.938 -21.344 -11.945 1 97.38 104 GLU A O 1
ATOM 767 N N . PRO A 1 105 ? 14.492 -20.406 -10.594 1 97.12 105 PRO A N 1
ATOM 768 C CA . PRO A 1 105 ? 15.508 -20.375 -9.539 1 97.12 105 PRO A CA 1
ATOM 769 C C . PRO A 1 105 ? 15.812 -21.766 -8.984 1 97.12 105 PRO A C 1
ATOM 771 O O . PRO A 1 105 ? 14.969 -22.656 -9.039 1 97.12 105 PRO A O 1
ATOM 774 N N . ALA A 1 106 ? 16.969 -21.922 -8.438 1 95.25 106 ALA A N 1
ATOM 775 C CA . ALA A 1 106 ? 17.328 -23.156 -7.746 1 95.25 106 ALA A CA 1
ATOM 776 C C . ALA A 1 106 ? 16.562 -23.297 -6.43 1 95.25 106 ALA A C 1
ATOM 778 O O . ALA A 1 106 ? 16.297 -22.297 -5.758 1 95.25 106 ALA A O 1
ATOM 779 N N . GLY A 1 107 ? 16.219 -24.438 -6.055 1 95.12 107 GLY A N 1
ATOM 780 C CA . GLY A 1 107 ? 15.531 -24.703 -4.805 1 95.12 107 GLY A CA 1
ATOM 781 C C . GLY A 1 107 ? 14.383 -25.688 -4.957 1 95.12 107 GLY A C 1
ATOM 782 O O . GLY A 1 107 ? 14.031 -26.078 -6.074 1 95.12 107 GLY A O 1
ATOM 783 N N . ASN A 1 108 ? 13.898 -26.109 -3.83 1 97 108 ASN A N 1
ATOM 784 C CA . ASN A 1 108 ? 12.734 -27 -3.795 1 97 108 ASN A CA 1
ATOM 785 C C . ASN A 1 108 ? 11.438 -26.219 -3.598 1 97 108 ASN A C 1
ATOM 787 O O . ASN A 1 108 ? 11 -26 -2.467 1 97 108 ASN A O 1
ATOM 791 N N . PHE A 1 109 ? 10.875 -25.828 -4.719 1 98.19 109 PHE A N 1
ATOM 792 C CA . PHE A 1 109 ? 9.641 -25.047 -4.707 1 98.19 109 PHE A CA 1
ATOM 793 C C . PHE A 1 109 ? 8.539 -25.75 -5.488 1 98.19 109 PHE A C 1
ATOM 795 O O . PHE A 1 109 ? 8.828 -26.594 -6.348 1 98.19 109 PHE A O 1
ATOM 802 N N . LYS A 1 110 ? 7.352 -25.516 -5.141 1 98.19 110 LYS A N 1
ATOM 803 C CA . LYS A 1 110 ? 6.211 -25.859 -5.98 1 98.19 110 LYS A CA 1
ATOM 804 C C . LYS A 1 110 ? 5.977 -24.797 -7.055 1 98.19 110 LYS A C 1
ATOM 806 O O . LYS A 1 110 ? 5.258 -23.828 -6.832 1 98.19 110 LYS A O 1
ATOM 811 N N . VAL A 1 111 ? 6.52 -25.062 -8.234 1 98.25 111 VAL A N 1
ATOM 812 C CA . VAL A 1 111 ? 6.543 -24.047 -9.281 1 98.25 111 VAL A CA 1
ATOM 813 C C . VAL A 1 111 ? 5.332 -24.219 -10.195 1 98.25 111 VAL A C 1
ATOM 815 O O . VAL A 1 111 ? 5.066 -25.312 -10.688 1 98.25 111 VAL A O 1
ATOM 818 N N . THR A 1 112 ? 4.57 -23.172 -10.352 1 98.62 112 THR A N 1
ATOM 819 C CA . THR A 1 112 ? 3.531 -23.047 -11.375 1 98.62 112 THR A CA 1
ATOM 820 C C . THR A 1 112 ? 3.863 -21.922 -12.344 1 98.62 112 THR A C 1
ATOM 822 O O . THR A 1 112 ? 4.336 -20.859 -11.938 1 98.62 112 THR A O 1
ATOM 825 N N . LYS A 1 113 ? 3.721 -22.188 -13.609 1 97.88 113 LYS A N 1
ATOM 826 C CA . LYS A 1 113 ? 4.023 -21.141 -14.586 1 97.88 113 LYS A CA 1
ATOM 827 C C . LYS A 1 113 ? 3.01 -21.141 -15.727 1 97.88 113 LYS A C 1
ATOM 829 O O . LYS A 1 113 ? 2.521 -22.203 -16.125 1 97.88 113 LYS A O 1
ATOM 834 N N . PHE A 1 114 ? 2.584 -19.969 -16.156 1 98.06 114 PHE A N 1
ATOM 835 C CA . PHE A 1 114 ? 1.838 -19.703 -17.391 1 98.06 114 PHE A CA 1
ATOM 836 C C . PHE A 1 114 ? 2.039 -18.266 -17.859 1 98.06 114 PHE A C 1
ATOM 838 O O . PHE A 1 114 ? 2.672 -17.469 -17.172 1 98.06 114 PHE A O 1
ATOM 845 N N . ASN A 1 115 ? 1.611 -17.906 -19.062 1 98.56 115 ASN A N 1
ATOM 846 C CA . ASN A 1 115 ? 1.874 -16.609 -19.656 1 98.56 115 ASN A CA 1
ATOM 847 C C . ASN A 1 115 ? 0.935 -15.539 -19.109 1 98.56 115 ASN A C 1
ATOM 849 O O . ASN A 1 115 ? 0.089 -15.016 -19.828 1 98.56 115 ASN A O 1
ATOM 853 N N . ILE A 1 116 ? 1.202 -15.086 -17.953 1 98.81 116 ILE A N 1
ATOM 854 C CA . ILE A 1 116 ? 0.323 -14.211 -17.188 1 98.81 116 ILE A CA 1
ATOM 855 C C . ILE A 1 116 ? 0.132 -12.891 -17.922 1 98.81 116 ILE A C 1
ATOM 857 O O . ILE A 1 116 ? -0.999 -12.484 -18.188 1 98.81 116 ILE A O 1
ATOM 861 N N . THR A 1 117 ? 1.214 -12.266 -18.281 1 98.56 117 THR A N 1
ATOM 862 C CA . THR A 1 117 ? 1.158 -10.977 -18.953 1 98.56 117 THR A CA 1
ATOM 863 C C . THR A 1 117 ? 0.497 -11.102 -20.312 1 98.56 117 THR A C 1
ATOM 865 O O . THR A 1 117 ? -0.325 -10.266 -20.688 1 98.56 117 THR A O 1
ATOM 868 N N . ASN A 1 118 ? 0.851 -12.117 -21.016 1 98.56 118 ASN A N 1
ATOM 869 C CA . ASN A 1 118 ? 0.246 -12.359 -22.312 1 98.56 118 ASN A CA 1
ATOM 870 C C . ASN A 1 118 ? -1.251 -12.625 -22.203 1 98.56 118 ASN A C 1
ATOM 872 O O . ASN A 1 118 ? -2.033 -12.195 -23.047 1 98.56 118 ASN A O 1
ATOM 876 N N . THR A 1 119 ? -1.667 -13.367 -21.188 1 98.56 119 THR A N 1
ATOM 877 C CA . THR A 1 119 ? -3.08 -13.617 -20.922 1 98.56 119 THR A CA 1
ATOM 878 C C . THR A 1 119 ? -3.836 -12.297 -20.75 1 98.56 119 THR A C 1
ATOM 880 O O . THR A 1 119 ? -4.891 -12.102 -21.359 1 98.56 119 THR A O 1
ATOM 883 N N . ALA A 1 120 ? -3.301 -11.352 -19.969 1 98.5 120 ALA A N 1
ATOM 884 C CA . ALA A 1 120 ? -3.928 -10.047 -19.781 1 98.5 120 ALA A CA 1
ATOM 885 C C . ALA A 1 120 ? -3.99 -9.273 -21.094 1 98.5 120 ALA A C 1
ATOM 887 O O . ALA A 1 120 ? -5.051 -8.773 -21.469 1 98.5 120 ALA A O 1
ATOM 888 N N . LYS A 1 121 ? -2.922 -9.32 -21.812 1 97.75 121 LYS A N 1
ATOM 889 C CA . LYS A 1 121 ? -2.764 -8.5 -23.016 1 97.75 121 LYS A CA 1
ATOM 890 C C . LYS A 1 121 ? -3.6 -9.047 -24.172 1 97.75 121 LYS A C 1
ATOM 892 O O . LYS A 1 121 ? -4.34 -8.305 -24.812 1 97.75 121 LYS A O 1
ATOM 897 N N . ASN A 1 122 ? -3.562 -10.336 -24.359 1 97.44 122 ASN A N 1
ATOM 898 C CA . ASN A 1 122 ? -4.086 -10.875 -25.609 1 97.44 122 ASN A CA 1
ATOM 899 C C . ASN A 1 122 ? -5.406 -11.602 -25.391 1 97.44 122 ASN A C 1
ATOM 901 O O . ASN A 1 122 ? -6.258 -11.633 -26.281 1 97.44 122 ASN A O 1
ATOM 905 N N . GLU A 1 123 ? -5.566 -12.219 -24.266 1 96.75 123 GLU A N 1
ATOM 906 C CA . GLU A 1 123 ? -6.82 -12.922 -24.016 1 96.75 123 GLU A CA 1
ATOM 907 C C . GLU A 1 123 ? -7.871 -11.984 -23.438 1 96.75 123 GLU A C 1
ATOM 909 O O . GLU A 1 123 ? -9.031 -12.008 -23.844 1 96.75 123 GLU A O 1
ATOM 914 N N . ILE A 1 124 ? -7.488 -11.164 -22.5 1 97.12 124 ILE A N 1
ATOM 915 C CA . ILE A 1 124 ? -8.414 -10.227 -21.859 1 97.12 124 ILE A CA 1
ATOM 916 C C . ILE A 1 124 ? -8.453 -8.93 -22.672 1 97.12 124 ILE A C 1
ATOM 918 O O . ILE A 1 124 ? -9.492 -8.273 -22.75 1 97.12 124 ILE A O 1
ATOM 922 N N . GLY A 1 125 ? -7.273 -8.57 -23.234 1 96.25 125 GLY A N 1
ATOM 923 C CA . GLY A 1 125 ? -7.223 -7.43 -24.141 1 96.25 125 GLY A CA 1
ATOM 924 C C . GLY A 1 125 ? -6.652 -6.18 -23.5 1 96.25 125 GLY A C 1
ATOM 925 O O . GLY A 1 125 ? -6.645 -5.109 -24.109 1 96.25 125 GLY A O 1
ATOM 926 N N . ARG A 1 126 ? -6.223 -6.25 -22.25 1 96.5 126 ARG A N 1
ATOM 927 C CA . ARG A 1 126 ? -5.645 -5.098 -21.562 1 96.5 126 ARG A CA 1
ATOM 928 C C . ARG A 1 126 ? -4.492 -5.516 -20.656 1 96.5 126 ARG A C 1
ATOM 930 O O . ARG A 1 126 ? -4.711 -6.109 -19.594 1 96.5 126 ARG A O 1
ATOM 937 N N . GLU A 1 127 ? -3.338 -5.055 -20.938 1 96.25 127 GLU A N 1
ATOM 938 C CA . GLU A 1 127 ? -2.141 -5.418 -20.172 1 96.25 127 GLU A CA 1
ATOM 939 C C . GLU A 1 127 ? -2.213 -4.902 -18.75 1 96.25 127 GLU A C 1
ATOM 941 O O . GLU A 1 127 ? -1.644 -5.504 -17.828 1 96.25 127 GLU A O 1
ATOM 946 N N . ILE A 1 128 ? -2.992 -3.84 -18.547 1 94.44 128 ILE A N 1
ATOM 947 C CA . ILE A 1 128 ? -3.02 -3.146 -17.266 1 94.44 128 ILE A CA 1
ATOM 948 C C . ILE A 1 128 ? -3.646 -4.047 -16.203 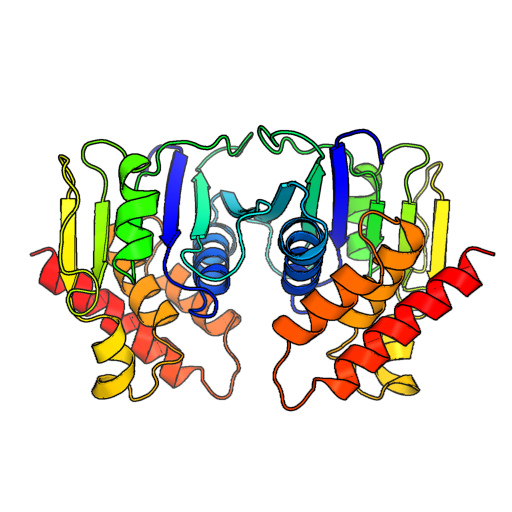1 94.44 128 ILE A C 1
ATOM 950 O O . ILE A 1 128 ? -3.49 -3.805 -15 1 94.44 128 ILE A O 1
ATOM 954 N N . VAL A 1 129 ? -4.398 -5.148 -16.609 1 97.94 129 VAL A N 1
ATOM 955 C CA . VAL A 1 129 ? -5.062 -6 -15.625 1 97.94 129 VAL A CA 1
ATOM 956 C C . VAL A 1 129 ? -4.191 -7.223 -15.328 1 97.94 129 VAL A C 1
ATOM 958 O O . VAL A 1 129 ? -4.676 -8.219 -14.789 1 97.94 129 VAL A O 1
ATOM 961 N N . THR A 1 130 ? -2.871 -7.18 -15.68 1 98.44 130 THR A N 1
ATOM 962 C CA . THR A 1 130 ? -1.935 -8.266 -15.406 1 98.44 130 THR A CA 1
ATOM 963 C C . THR A 1 130 ? -1.93 -8.617 -13.922 1 98.44 130 THR A C 1
ATOM 965 O O . THR A 1 130 ? -1.954 -9.797 -13.562 1 98.44 130 THR A O 1
ATOM 968 N N . ASN A 1 131 ? -2.004 -7.605 -13.102 1 98.31 131 ASN A N 1
ATOM 969 C CA . ASN A 1 131 ? -1.97 -7.828 -11.656 1 98.31 131 ASN A CA 1
ATOM 970 C C . ASN A 1 131 ? -3.197 -8.594 -11.18 1 98.31 131 ASN A C 1
ATOM 972 O O . ASN A 1 131 ? -3.104 -9.414 -10.266 1 98.31 131 ASN A O 1
ATOM 976 N N . ILE A 1 132 ? -4.293 -8.383 -11.82 1 98.88 132 ILE A N 1
ATOM 977 C CA . ILE A 1 132 ? -5.531 -9.031 -11.422 1 98.88 132 ILE A CA 1
ATOM 978 C C . ILE A 1 132 ? -5.523 -10.492 -11.883 1 98.88 132 ILE A C 1
ATOM 980 O O . ILE A 1 132 ? -5.984 -11.375 -11.164 1 98.88 132 ILE A O 1
ATOM 984 N N . VAL A 1 133 ? -4.992 -10.734 -13.078 1 98.88 133 VAL A N 1
ATOM 985 C CA . VAL A 1 133 ? -4.797 -12.109 -13.531 1 98.88 133 VAL A CA 1
ATOM 986 C C . VAL A 1 133 ? -3.904 -12.859 -12.547 1 98.88 133 VAL A C 1
ATOM 988 O O . VAL A 1 133 ? -4.246 -13.953 -12.094 1 98.88 133 VAL A O 1
ATOM 991 N N . ALA A 1 134 ? -2.844 -12.227 -12.172 1 98.94 134 ALA A N 1
ATOM 992 C CA . ALA A 1 134 ? -1.898 -12.828 -11.234 1 98.94 134 ALA A CA 1
ATOM 993 C C . ALA A 1 134 ? -2.547 -13.055 -9.867 1 98.94 134 ALA A C 1
ATOM 995 O O . ALA A 1 134 ? -2.314 -14.078 -9.227 1 98.94 134 ALA A O 1
ATOM 996 N N . LEU A 1 135 ? -3.291 -12.094 -9.43 1 98.94 135 LEU A N 1
ATOM 997 C CA . LEU A 1 135 ? -3.988 -12.211 -8.156 1 98.94 135 LEU A CA 1
ATOM 998 C C . LEU A 1 135 ? -4.934 -13.406 -8.156 1 98.94 135 LEU A C 1
ATOM 1000 O O . LEU A 1 135 ? -4.945 -14.195 -7.207 1 98.94 135 LEU A O 1
ATOM 1004 N N . GLY A 1 136 ? -5.734 -13.516 -9.203 1 98.94 136 GLY A N 1
ATOM 1005 C CA . GLY A 1 136 ? -6.598 -14.68 -9.312 1 98.94 136 GLY A CA 1
ATOM 1006 C C . GLY A 1 136 ? -5.848 -15.992 -9.211 1 98.94 136 GLY A C 1
ATOM 1007 O O . GLY A 1 136 ? -6.281 -16.906 -8.516 1 98.94 136 GLY A O 1
ATOM 1008 N N . ALA A 1 137 ? -4.746 -16.078 -9.891 1 98.94 137 ALA A N 1
ATOM 1009 C CA . ALA A 1 137 ? -3.914 -17.266 -9.875 1 98.94 137 ALA A CA 1
ATOM 1010 C C . ALA A 1 137 ? -3.375 -17.547 -8.469 1 98.94 137 ALA A C 1
ATOM 1012 O O . ALA A 1 137 ? -3.406 -18.688 -7.996 1 98.94 137 ALA A O 1
ATOM 1013 N N . MET A 1 138 ? -2.92 -16.531 -7.773 1 98.88 138 MET A N 1
ATOM 1014 C CA . MET A 1 138 ? -2.367 -16.688 -6.43 1 98.88 138 MET A CA 1
ATOM 1015 C C . MET A 1 138 ? -3.439 -17.141 -5.449 1 98.88 138 MET A C 1
ATOM 1017 O O . MET A 1 138 ? -3.166 -17.953 -4.559 1 98.88 138 MET A O 1
ATOM 1021 N N . VAL A 1 139 ? -4.602 -16.594 -5.609 1 98.88 139 VAL A N 1
ATOM 1022 C CA . VAL A 1 139 ? -5.719 -17.016 -4.77 1 98.88 139 VAL A CA 1
ATOM 1023 C C . VAL A 1 139 ? -5.996 -18.5 -4.992 1 98.88 139 VAL A C 1
ATOM 1025 O O . VAL A 1 139 ? -6.156 -19.266 -4.035 1 98.88 139 VAL A O 1
ATOM 1028 N N . ALA A 1 140 ? -6.023 -18.922 -6.215 1 98.81 140 ALA A N 1
ATOM 1029 C CA . ALA A 1 140 ? -6.297 -20.312 -6.555 1 98.81 140 ALA A CA 1
ATOM 1030 C C . ALA A 1 140 ? -5.23 -21.234 -5.969 1 98.81 140 ALA A C 1
ATOM 1032 O O . ALA A 1 140 ? -5.555 -22.281 -5.402 1 98.81 140 ALA A O 1
ATOM 1033 N N . LEU A 1 141 ? -3.992 -20.844 -6.078 1 98.75 141 LEU A N 1
ATOM 1034 C CA . LEU A 1 141 ? -2.875 -21.703 -5.73 1 98.75 141 LEU A CA 1
ATOM 1035 C C . LEU A 1 141 ? -2.678 -21.766 -4.219 1 98.75 141 LEU A C 1
ATOM 1037 O O . LEU A 1 141 ? -2.322 -22.812 -3.672 1 98.75 141 LEU A O 1
ATOM 1041 N N . THR A 1 142 ? -2.887 -20.656 -3.523 1 98.06 142 THR A N 1
ATOM 1042 C CA . THR A 1 142 ? -2.551 -20.562 -2.107 1 98.06 142 THR A CA 1
ATOM 1043 C C . THR A 1 142 ? -3.744 -20.969 -1.243 1 98.06 142 THR A C 1
ATOM 1045 O O . THR A 1 142 ? -3.572 -21.5 -0.144 1 98.06 142 THR A O 1
ATOM 1048 N N . GLY A 1 143 ? -4.863 -20.594 -1.727 1 97.62 143 GLY A N 1
ATOM 1049 C CA . GLY A 1 143 ? -6.031 -20.781 -0.883 1 97.62 143 GLY A CA 1
ATOM 1050 C C . GLY A 1 143 ? -6.004 -19.938 0.377 1 97.62 143 GLY A C 1
ATOM 1051 O O . GLY A 1 143 ? -6.637 -20.281 1.377 1 97.62 143 GLY A O 1
ATOM 1052 N N . ALA A 1 144 ? -5.238 -18.938 0.361 1 97.25 144 ALA A N 1
ATOM 1053 C CA . ALA A 1 144 ? -5.051 -18.109 1.551 1 97.25 144 ALA A CA 1
ATOM 1054 C C . ALA A 1 144 ? -6.328 -17.344 1.894 1 97.25 144 ALA A C 1
ATOM 1056 O O . ALA A 1 144 ? -6.535 -16.953 3.045 1 97.25 144 ALA A O 1
ATOM 1057 N N . VAL A 1 145 ? -7.133 -17.094 0.87 1 98 145 VAL A N 1
ATOM 1058 C CA . VAL A 1 145 ? -8.461 -16.5 1.014 1 98 145 VAL A CA 1
ATOM 1059 C C . VAL A 1 145 ? -9.453 -17.25 0.121 1 98 145 VAL A C 1
ATOM 1061 O O . VAL A 1 145 ? -9.055 -17.969 -0.794 1 98 145 VAL A O 1
ATOM 1064 N N . THR A 1 146 ? -10.695 -17.047 0.46 1 98.5 146 THR A N 1
ATOM 1065 C CA . THR A 1 146 ? -11.695 -17.688 -0.39 1 98.5 146 THR A CA 1
ATOM 1066 C C . THR A 1 146 ? -11.781 -16.984 -1.742 1 98.5 146 THR A C 1
ATOM 1068 O O . THR A 1 146 ? -11.492 -15.789 -1.848 1 98.5 146 THR A O 1
ATOM 1071 N N . LYS A 1 147 ? -12.172 -17.734 -2.766 1 98.69 147 LYS A N 1
ATOM 1072 C CA . LYS A 1 147 ? -12.375 -17.172 -4.098 1 98.69 147 LYS A CA 1
ATOM 1073 C C . LYS A 1 147 ? -13.391 -16.031 -4.055 1 98.69 147 LYS A C 1
ATOM 1075 O O . LYS A 1 147 ? -13.18 -14.992 -4.68 1 98.69 147 LYS A O 1
ATOM 1080 N N . GLU A 1 148 ? -14.469 -16.219 -3.336 1 98.69 148 GLU A N 1
ATOM 1081 C CA . GLU A 1 148 ? -15.539 -15.234 -3.23 1 98.69 148 GLU A CA 1
ATOM 1082 C C . GLU A 1 148 ? -15.039 -13.945 -2.584 1 98.69 148 GLU A C 1
ATOM 1084 O O . GLU A 1 148 ? -15.336 -12.844 -3.062 1 98.69 148 GLU A O 1
ATOM 1089 N N . ALA A 1 149 ? -14.289 -14.086 -1.495 1 98.31 149 ALA A N 1
ATOM 1090 C CA . ALA A 1 149 ? -13.742 -12.93 -0.803 1 98.31 149 ALA A CA 1
ATOM 1091 C C . ALA A 1 149 ? -12.82 -12.125 -1.72 1 98.31 149 ALA A C 1
ATOM 1093 O O . ALA A 1 149 ? -12.891 -10.898 -1.761 1 98.31 149 ALA A O 1
ATOM 1094 N N . ALA A 1 150 ? -12.023 -12.844 -2.469 1 98.81 150 ALA A N 1
ATOM 1095 C CA . ALA A 1 150 ? -11.078 -12.18 -3.367 1 98.81 150 ALA A CA 1
ATOM 1096 C C . ALA A 1 150 ? -11.812 -11.453 -4.488 1 98.81 150 ALA A C 1
ATOM 1098 O O . ALA A 1 150 ? -11.469 -10.32 -4.836 1 98.81 150 ALA A O 1
ATOM 1099 N N . GLU A 1 151 ? -12.789 -12.086 -5.023 1 98.75 151 GLU A N 1
ATOM 1100 C CA . GLU A 1 151 ? -13.555 -11.453 -6.086 1 98.75 151 GLU A CA 1
ATOM 1101 C C . GLU A 1 151 ? -14.242 -10.188 -5.59 1 98.75 151 GLU A C 1
ATOM 1103 O O . GLU A 1 151 ? -14.219 -9.156 -6.266 1 98.75 151 GLU A O 1
ATOM 1108 N N . LYS A 1 152 ? -14.852 -10.234 -4.441 1 97.88 152 LYS A N 1
ATOM 1109 C CA . LYS A 1 152 ? -15.5 -9.062 -3.855 1 97.88 152 LYS A CA 1
ATOM 1110 C C . LYS A 1 152 ? -14.492 -7.934 -3.637 1 97.88 152 LYS A C 1
ATOM 1112 O O . LYS A 1 152 ? -14.797 -6.77 -3.898 1 97.88 152 LYS A O 1
ATOM 1117 N N . ALA A 1 153 ? -13.32 -8.289 -3.166 1 96.88 153 ALA A N 1
ATOM 1118 C CA . ALA A 1 153 ? -12.281 -7.289 -2.918 1 96.88 153 ALA A CA 1
ATOM 1119 C C . ALA A 1 153 ? -11.828 -6.633 -4.219 1 96.88 153 ALA A C 1
ATOM 1121 O O . ALA A 1 153 ? -11.594 -5.422 -4.266 1 96.88 153 ALA A O 1
ATOM 1122 N N . VAL A 1 154 ? -11.68 -7.402 -5.324 1 98.38 154 VAL A N 1
ATOM 1123 C CA . VAL A 1 154 ? -11.328 -6.863 -6.637 1 98.38 154 VAL A CA 1
ATOM 1124 C C . VAL A 1 154 ? -12.367 -5.832 -7.066 1 98.38 154 VAL A C 1
ATOM 1126 O O . VAL A 1 154 ? -12.023 -4.703 -7.422 1 98.38 154 VAL A O 1
ATOM 1129 N N . LEU A 1 155 ? -13.594 -6.176 -6.945 1 97.38 155 LEU A N 1
ATOM 1130 C CA . LEU A 1 155 ? -14.68 -5.332 -7.441 1 97.38 155 LEU A CA 1
ATOM 1131 C C . LEU A 1 155 ? -14.805 -4.062 -6.605 1 97.38 155 LEU A C 1
ATOM 1133 O O . LEU A 1 155 ? -15.234 -3.021 -7.113 1 97.38 155 LEU A O 1
ATOM 1137 N N . ALA A 1 156 ? -14.406 -4.113 -5.375 1 93.75 156 ALA A N 1
ATOM 1138 C CA . ALA A 1 156 ? -14.477 -2.953 -4.488 1 93.75 156 ALA A CA 1
ATOM 1139 C C . ALA A 1 156 ? -13.336 -1.979 -4.77 1 93.75 156 ALA A C 1
ATOM 1141 O O . ALA A 1 156 ? -13.398 -0.81 -4.383 1 93.75 156 ALA A O 1
ATOM 1142 N N . ARG A 1 157 ? -12.289 -2.449 -5.445 1 94.19 157 ARG A N 1
ATOM 1143 C CA . ARG A 1 157 ? -11.078 -1.639 -5.539 1 94.19 157 ARG A CA 1
ATOM 1144 C C . ARG A 1 157 ? -10.891 -1.096 -6.949 1 94.19 157 ARG A C 1
ATOM 1146 O O . ARG A 1 157 ? -10.156 -0.128 -7.156 1 94.19 157 ARG A O 1
ATOM 1153 N N . VAL A 1 158 ? -11.539 -1.666 -7.934 1 94.31 158 VAL A N 1
ATOM 1154 C CA . VAL A 1 158 ? -11.32 -1.221 -9.305 1 94.31 158 VAL A CA 1
ATOM 1155 C C . VAL A 1 158 ? -12.422 -0.242 -9.711 1 94.31 158 VAL A C 1
ATOM 1157 O O . VAL A 1 158 ? -13.531 -0.287 -9.172 1 94.31 158 VAL A O 1
ATOM 1160 N N . PRO A 1 159 ? -12.148 0.702 -10.617 1 89.31 159 PRO A N 1
ATOM 1161 C CA . PRO A 1 159 ? -13.188 1.637 -11.062 1 89.31 159 PRO A CA 1
ATOM 1162 C C . PRO A 1 159 ? -14.406 0.93 -11.641 1 89.31 159 PRO A C 1
ATOM 1164 O O . PRO A 1 159 ? -14.273 -0.101 -12.305 1 89.31 159 PRO A O 1
ATOM 1167 N N . GLU A 1 160 ? -15.5 1.586 -11.438 1 92.62 160 GLU A N 1
ATOM 1168 C CA . GLU A 1 160 ? -16.781 1.025 -11.867 1 92.62 160 GLU A CA 1
ATOM 1169 C C . GLU A 1 160 ? -16.781 0.732 -13.367 1 92.62 160 GLU A C 1
ATOM 1171 O O . GLU A 1 160 ? -17.328 -0.281 -13.805 1 92.62 160 GLU A O 1
ATOM 1176 N N . ALA A 1 161 ? -16.109 1.56 -14.102 1 93.69 161 ALA A N 1
ATOM 1177 C CA . ALA A 1 161 ? -16.094 1.446 -15.555 1 93.69 161 ALA A CA 1
ATOM 1178 C C . ALA A 1 161 ? -15.359 0.179 -16 1 93.69 161 ALA A C 1
ATOM 1180 O O . ALA A 1 161 ? -15.531 -0.277 -17.125 1 93.69 161 ALA A O 1
ATOM 1181 N N . PHE A 1 162 ? -14.648 -0.51 -15.07 1 95.75 162 PHE A N 1
ATOM 1182 C CA . PHE A 1 162 ? -13.812 -1.632 -15.484 1 95.75 162 PHE A CA 1
ATOM 1183 C C . PHE A 1 162 ? -14.109 -2.869 -14.648 1 95.75 162 PHE A C 1
ATOM 1185 O O . PHE A 1 162 ? -13.273 -3.768 -14.531 1 95.75 162 PHE A O 1
ATOM 1192 N N . LEU A 1 163 ? -15.281 -2.891 -14.008 1 97.5 163 LEU A N 1
ATOM 1193 C CA . LEU A 1 163 ? -15.641 -3.994 -13.125 1 97.5 163 LEU A CA 1
ATOM 1194 C C . LEU A 1 163 ? -15.641 -5.32 -13.883 1 97.5 163 LEU A C 1
ATOM 1196 O O . LEU A 1 163 ? -15 -6.281 -13.453 1 97.5 163 LEU A O 1
ATOM 1200 N N . GLU A 1 164 ? -16.281 -5.398 -15 1 97.62 164 GLU A N 1
ATOM 1201 C CA . GLU A 1 164 ? -16.422 -6.645 -15.742 1 97.62 164 GLU A CA 1
ATOM 1202 C C . GLU A 1 164 ? -15.062 -7.129 -16.25 1 97.62 164 GLU A C 1
ATOM 1204 O O . GLU A 1 164 ? -14.766 -8.328 -16.219 1 97.62 164 GLU A O 1
ATOM 1209 N N . LEU A 1 165 ? -14.289 -6.172 -16.734 1 98.25 165 LEU A N 1
ATOM 1210 C CA . LEU A 1 165 ? -12.953 -6.496 -17.219 1 98.25 165 LEU A CA 1
ATOM 1211 C C . LEU A 1 165 ? -12.109 -7.129 -16.109 1 98.25 165 LEU A C 1
ATOM 1213 O O . LEU A 1 165 ? -11.445 -8.141 -16.344 1 98.25 165 LEU A O 1
ATOM 1217 N N . ASN A 1 166 ? -12.172 -6.602 -14.938 1 98.62 166 ASN A N 1
ATOM 1218 C CA . ASN A 1 166 ? -11.367 -7.086 -13.828 1 98.62 166 ASN A CA 1
ATOM 1219 C C . ASN A 1 166 ? -11.906 -8.391 -13.266 1 98.62 166 ASN A C 1
ATOM 1221 O O . ASN A 1 166 ? -11.133 -9.258 -12.844 1 98.62 166 ASN A O 1
ATOM 1225 N N . LYS A 1 167 ? -13.188 -8.461 -13.297 1 98.56 167 LYS A N 1
ATOM 1226 C CA . LYS A 1 167 ? -13.789 -9.734 -12.906 1 98.56 167 LYS A CA 1
ATOM 1227 C C . LYS A 1 167 ? -13.328 -10.859 -13.828 1 98.56 167 LYS A C 1
ATOM 1229 O O . LYS A 1 167 ? -12.945 -11.938 -13.359 1 98.56 167 LYS A O 1
ATOM 1234 N N . LYS A 1 168 ? -13.375 -10.586 -15.062 1 98.56 168 LYS A N 1
ATOM 1235 C CA . LYS A 1 168 ? -12.922 -11.57 -16.047 1 98.56 168 LYS A CA 1
ATOM 1236 C C . LYS A 1 168 ? -11.445 -11.906 -15.836 1 98.56 168 LYS A C 1
ATOM 1238 O O . LYS A 1 168 ? -11.07 -13.086 -15.852 1 98.56 168 LYS A O 1
ATOM 1243 N N . ALA A 1 169 ? -10.625 -10.906 -15.68 1 98.88 169 ALA A N 1
ATOM 1244 C CA . ALA A 1 169 ? -9.195 -11.094 -15.461 1 98.88 169 ALA A CA 1
ATOM 1245 C C . ALA A 1 169 ? -8.93 -11.992 -14.258 1 98.88 169 ALA A C 1
ATOM 1247 O O . ALA A 1 169 ? -8.125 -12.922 -14.328 1 98.88 169 ALA A O 1
ATOM 1248 N N . PHE A 1 170 ? -9.664 -11.75 -13.234 1 98.94 170 PHE A N 1
ATOM 1249 C CA . PHE A 1 170 ? -9.531 -12.523 -12.008 1 98.94 170 PHE A CA 1
ATOM 1250 C C . PHE A 1 170 ? -9.867 -13.992 -12.25 1 98.94 170 PHE A C 1
ATOM 1252 O O . PHE A 1 170 ? -9.094 -14.883 -11.875 1 98.94 170 PHE A O 1
ATOM 1259 N N . HIS A 1 171 ? -10.938 -14.211 -12.883 1 98.81 171 HIS A N 1
ATOM 1260 C CA . HIS A 1 171 ? -11.406 -15.578 -13.094 1 98.81 171 HIS A CA 1
ATOM 1261 C C . HIS A 1 171 ? -10.492 -16.328 -14.055 1 98.81 171 HIS A C 1
ATOM 1263 O O . HIS A 1 171 ? -10.203 -17.516 -13.844 1 98.81 171 HIS A O 1
ATOM 1269 N N . VAL A 1 172 ? -10.062 -15.656 -15.055 1 98.81 172 VAL A N 1
ATOM 1270 C CA . VAL A 1 172 ? -9.156 -16.297 -16 1 98.81 172 VAL A CA 1
ATOM 1271 C C . VAL A 1 172 ? -7.863 -16.703 -15.305 1 98.81 172 VAL A C 1
ATOM 1273 O O . VAL A 1 172 ? -7.363 -17.812 -15.492 1 98.81 172 VAL A O 1
ATOM 1276 N N . GLY A 1 173 ? -7.332 -15.797 -14.484 1 98.81 173 GLY A N 1
ATOM 1277 C CA . GLY A 1 173 ? -6.152 -16.125 -13.703 1 98.81 173 GLY A CA 1
ATOM 1278 C C . GLY A 1 173 ? -6.363 -17.312 -12.766 1 98.81 173 GLY A C 1
ATOM 1279 O O . GLY A 1 173 ? -5.523 -18.203 -12.695 1 98.81 173 GLY A O 1
ATOM 1280 N N . PHE A 1 174 ? -7.461 -17.281 -12.109 1 98.81 174 PHE A N 1
ATOM 1281 C CA . PHE A 1 174 ? -7.824 -18.359 -11.195 1 98.81 174 PHE A CA 1
ATOM 1282 C C . PHE A 1 174 ? -7.883 -19.688 -11.93 1 98.81 174 PHE A C 1
ATOM 1284 O O . PHE A 1 174 ? -7.266 -20.672 -11.5 1 98.81 174 PHE A O 1
ATOM 1291 N N . ASP A 1 175 ? -8.547 -19.688 -13.039 1 98.5 175 ASP A N 1
ATOM 1292 C CA . ASP A 1 175 ? -8.773 -20.922 -13.797 1 98.5 175 ASP A CA 1
ATOM 1293 C C . ASP A 1 175 ? -7.469 -21.438 -14.398 1 98.5 175 ASP A C 1
ATOM 1295 O O . ASP A 1 175 ? -7.211 -22.641 -14.391 1 98.5 175 ASP A O 1
ATOM 1299 N N . LYS A 1 176 ? -6.672 -20.578 -14.875 1 98.5 176 LYS A N 1
ATOM 1300 C CA . LYS A 1 176 ? -5.426 -21 -15.5 1 98.5 176 LYS A CA 1
ATOM 1301 C C . LYS A 1 176 ? -4.461 -21.578 -14.469 1 98.5 176 LYS A C 1
ATOM 1303 O O . LYS A 1 176 ? -3.746 -22.547 -14.75 1 98.5 176 LYS A O 1
ATOM 1308 N N . ALA A 1 177 ? -4.457 -20.953 -13.328 1 98.19 177 ALA A N 1
ATOM 1309 C CA . ALA A 1 177 ? -3.602 -21.484 -12.266 1 98.19 177 ALA A CA 1
ATOM 1310 C C . ALA A 1 177 ? -4.059 -22.875 -11.836 1 98.19 177 ALA A C 1
ATOM 1312 O O . ALA A 1 177 ? -3.236 -23.766 -11.594 1 98.19 177 ALA A O 1
ATOM 1313 N N . MET A 1 178 ? -5.348 -23.078 -11.766 1 96.81 178 MET A N 1
ATOM 1314 C CA . MET A 1 178 ? -5.891 -24.375 -11.398 1 96.81 178 MET A CA 1
ATOM 1315 C C . MET A 1 178 ? -5.535 -25.438 -12.445 1 96.81 178 MET A C 1
ATOM 1317 O O . MET A 1 178 ? -5.215 -26.578 -12.102 1 96.81 178 MET A O 1
ATOM 1321 N N . ALA A 1 179 ? -5.578 -25.031 -13.656 1 96 179 ALA A N 1
ATOM 1322 C CA . ALA A 1 179 ? -5.254 -25.938 -14.75 1 96 179 ALA A CA 1
ATOM 1323 C C . ALA A 1 179 ? -3.764 -26.266 -14.758 1 96 179 ALA A C 1
ATOM 1325 O O . ALA A 1 179 ? -3.377 -27.391 -15.086 1 96 179 ALA A O 1
ATOM 1326 N N . ALA A 1 180 ? -2.975 -25.297 -14.391 1 91.25 180 ALA A N 1
ATOM 1327 C CA . ALA A 1 180 ? -1.526 -25.469 -14.422 1 91.25 180 ALA A CA 1
ATOM 1328 C C . ALA A 1 180 ? -1.051 -26.297 -13.227 1 91.25 180 ALA A C 1
ATOM 1330 O O . ALA A 1 180 ? 0.017 -26.922 -13.281 1 91.25 180 ALA A O 1
ATOM 1331 N N . LYS A 1 181 ? -1.676 -26.172 -12.133 1 85.25 181 LYS A N 1
ATOM 1332 C CA . LYS A 1 181 ? -1.338 -26.938 -10.938 1 85.25 181 LYS A CA 1
ATOM 1333 C C . LYS A 1 181 ? -1.598 -28.422 -11.141 1 85.25 181 LYS A C 1
ATOM 1335 O O . LYS A 1 181 ? -0.911 -29.266 -10.555 1 85.25 181 LYS A O 1
ATOM 1340 N N . ALA A 1 182 ? -2.643 -28.859 -11.922 1 70.44 182 ALA A N 1
ATOM 1341 C CA . ALA A 1 182 ? -3.039 -30.234 -12.18 1 70.44 182 ALA A CA 1
ATOM 1342 C C . ALA A 1 182 ? -2.043 -30.922 -13.109 1 70.44 182 ALA A C 1
ATOM 1344 O O . ALA A 1 182 ? -1.411 -30.281 -13.945 1 70.44 182 ALA A O 1
ATOM 1345 N N . MET B 1 1 ? 17.172 14.016 10.508 1 40.12 1 MET B N 1
ATOM 1346 C CA . MET B 1 1 ? 16.297 13.43 11.523 1 40.12 1 MET B CA 1
ATOM 1347 C C . MET B 1 1 ? 16.875 12.133 12.07 1 40.12 1 MET B C 1
ATOM 1349 O O . MET B 1 1 ? 17.172 11.219 11.305 1 40.12 1 MET B O 1
ATOM 1353 N N . ALA B 1 2 ? 17.484 12.164 13.125 1 52.28 2 ALA B N 1
ATOM 1354 C CA . ALA B 1 2 ? 18.281 11.133 13.781 1 52.28 2 ALA B CA 1
ATOM 1355 C C . ALA B 1 2 ? 17.391 9.992 14.289 1 52.28 2 ALA B C 1
ATOM 1357 O O . ALA B 1 2 ? 16.5 10.211 15.109 1 52.28 2 ALA B O 1
ATOM 1358 N N . GLY B 1 3 ? 17.047 9.031 13.32 1 81.75 3 GLY B N 1
ATOM 1359 C CA . GLY B 1 3 ? 16.547 7.766 13.828 1 81.75 3 GLY B CA 1
ATOM 1360 C C . GLY B 1 3 ? 15.273 7.309 13.125 1 81.75 3 GLY B C 1
ATOM 1361 O O . GLY B 1 3 ? 15.125 7.496 11.914 1 81.75 3 GLY B O 1
ATOM 1362 N N . ARG B 1 4 ? 14.375 6.68 13.773 1 89.12 4 ARG B N 1
ATOM 1363 C CA . ARG B 1 4 ? 13.117 6.094 13.32 1 89.12 4 ARG B CA 1
ATOM 1364 C C . ARG B 1 4 ? 11.969 7.086 13.461 1 89.12 4 ARG B C 1
ATOM 1366 O O . ARG B 1 4 ? 11.797 7.707 14.508 1 89.12 4 ARG B O 1
ATOM 1373 N N . TYR B 1 5 ? 11.367 7.41 12.305 1 94.69 5 TYR B N 1
ATOM 1374 C CA . TYR B 1 5 ? 10.25 8.336 12.266 1 94.69 5 TYR B CA 1
ATOM 1375 C C . TYR B 1 5 ? 9.016 7.68 11.648 1 94.69 5 TYR B C 1
ATOM 1377 O O . TYR B 1 5 ? 9.086 7.152 10.531 1 94.69 5 TYR B O 1
ATOM 1385 N N . GLU B 1 6 ? 7.898 7.695 12.398 1 95.44 6 GLU B N 1
ATOM 1386 C CA . GLU B 1 6 ? 6.688 7.008 11.961 1 95.44 6 GLU B CA 1
ATOM 1387 C C . GLU B 1 6 ? 5.562 7.996 11.672 1 95.44 6 GLU B C 1
ATOM 1389 O O . GLU B 1 6 ? 5.215 8.812 12.531 1 95.44 6 GLU B O 1
ATOM 1394 N N . ILE B 1 7 ? 5.059 7.879 10.453 1 97.5 7 ILE B N 1
ATOM 1395 C CA . ILE B 1 7 ? 3.973 8.742 10.008 1 97.5 7 ILE B CA 1
ATOM 1396 C C . ILE B 1 7 ? 2.732 7.902 9.719 1 97.5 7 ILE B C 1
ATOM 1398 O O . ILE B 1 7 ? 2.828 6.824 9.125 1 97.5 7 ILE B O 1
ATOM 1402 N N . ARG B 1 8 ? 1.604 8.422 10.156 1 97.38 8 ARG B N 1
ATOM 1403 C CA . ARG B 1 8 ? 0.339 7.762 9.852 1 97.38 8 ARG B CA 1
ATOM 1404 C C . ARG B 1 8 ? -0.6 8.688 9.094 1 97.38 8 ARG B C 1
ATOM 1406 O O . ARG B 1 8 ? -0.888 9.797 9.547 1 97.38 8 ARG B O 1
ATOM 1413 N N . PHE B 1 9 ? -1.033 8.234 7.906 1 98.19 9 PHE B N 1
ATOM 1414 C CA . PHE B 1 9 ? -2.102 8.875 7.148 1 98.19 9 PHE B CA 1
ATOM 1415 C C . PHE B 1 9 ? -3.445 8.219 7.445 1 98.19 9 PHE B C 1
ATOM 1417 O O . PHE B 1 9 ? -3.625 7.023 7.203 1 98.19 9 PHE B O 1
ATOM 1424 N N . SER B 1 10 ? -4.375 9.039 7.965 1 97.38 10 SER B N 1
ATOM 1425 C CA . SER B 1 10 ? -5.637 8.391 8.32 1 97.38 10 SER B CA 1
ATOM 1426 C C . SER B 1 10 ? -6.828 9.219 7.84 1 97.38 10 SER B C 1
ATOM 1428 O O . SER B 1 10 ? -6.711 10.422 7.633 1 97.38 10 SER B O 1
ATOM 1430 N N . GLY B 1 11 ? -7.922 8.617 7.605 1 96.31 11 GLY B N 1
ATOM 1431 C CA . GLY B 1 11 ? -9.172 9.156 7.102 1 96.31 11 GLY B CA 1
ATOM 1432 C C . GLY B 1 11 ? -10.211 8.094 6.809 1 96.31 11 GLY B C 1
ATOM 1433 O O . GLY B 1 11 ? -10.375 7.152 7.586 1 96.31 11 GLY B O 1
ATOM 1434 N N . ALA B 1 12 ? -10.969 8.383 5.734 1 92.38 12 ALA B N 1
ATOM 1435 C CA . ALA B 1 12 ? -11.961 7.406 5.285 1 92.38 12 ALA B CA 1
ATOM 1436 C C . ALA B 1 12 ? -11.43 6.582 4.117 1 92.38 12 ALA B C 1
ATOM 1438 O O . ALA B 1 12 ? -10.531 7.027 3.395 1 92.38 12 ALA B O 1
ATOM 1439 N N . GLY B 1 13 ? -12.008 5.352 3.98 1 86.81 13 GLY B N 1
ATOM 1440 C CA . GLY B 1 13 ? -11.688 4.551 2.811 1 86.81 13 GLY B CA 1
ATOM 1441 C C . GLY B 1 13 ? -11.914 5.285 1.503 1 86.81 13 GLY B C 1
ATOM 1442 O O . GLY B 1 13 ? -12.914 5.996 1.348 1 86.81 13 GLY B O 1
ATOM 1443 N N . GLY B 1 14 ? -10.891 5.18 0.596 1 86.06 14 GLY B N 1
ATOM 1444 C CA . GLY B 1 14 ? -11.047 5.77 -0.725 1 86.06 14 GLY B CA 1
ATOM 1445 C C . GLY B 1 14 ? -10.438 7.152 -0.842 1 86.06 14 GLY B C 1
ATOM 1446 O O . GLY B 1 14 ? -10.453 7.75 -1.918 1 86.06 14 GLY B O 1
ATOM 1447 N N . GLN B 1 15 ? -9.844 7.676 0.254 1 91.75 15 GLN B N 1
ATOM 1448 C CA . GLN B 1 15 ? -9.305 9.031 0.239 1 91.75 15 GLN B CA 1
ATOM 1449 C C . GLN B 1 15 ? -7.84 9.031 -0.203 1 91.75 15 GLN B C 1
ATOM 1451 O O . GLN B 1 15 ? -7.137 10.031 -0.034 1 91.75 15 GLN B O 1
ATOM 1456 N N . GLY B 1 16 ? -7.359 7.898 -0.641 1 94.38 16 GLY B N 1
ATOM 1457 C CA . GLY B 1 16 ? -6.02 7.82 -1.199 1 94.38 16 GLY B CA 1
ATOM 1458 C C . GLY B 1 16 ? -4.934 7.812 -0.141 1 94.38 16 GLY B C 1
ATOM 1459 O O . GLY B 1 16 ? -3.844 8.352 -0.358 1 94.38 16 GLY B O 1
ATOM 1460 N N . LEU B 1 17 ? -5.207 7.242 1.04 1 96.56 17 LEU B N 1
ATOM 1461 C CA . LEU B 1 17 ? -4.246 7.215 2.139 1 96.56 17 LEU B CA 1
ATOM 1462 C C . LEU B 1 17 ? -3.07 6.301 1.813 1 96.56 17 LEU B C 1
ATOM 1464 O O . LEU B 1 17 ? -1.926 6.609 2.152 1 96.56 17 LEU B O 1
ATOM 1468 N N . ILE B 1 18 ? -3.404 5.227 1.142 1 95.25 18 ILE B N 1
ATOM 1469 C CA . ILE B 1 18 ? -2.359 4.281 0.765 1 95.25 18 ILE B CA 1
ATOM 1470 C C . ILE B 1 18 ? -1.397 4.938 -0.221 1 95.25 18 ILE B C 1
ATOM 1472 O O . ILE B 1 18 ? -0.179 4.871 -0.048 1 95.25 18 ILE B O 1
ATOM 1476 N N . LEU B 1 19 ? -1.961 5.613 -1.229 1 95.56 19 LEU B N 1
ATOM 1477 C CA . LEU B 1 19 ? -1.133 6.305 -2.213 1 95.56 19 LEU B CA 1
ATOM 1478 C C . LEU B 1 19 ? -0.25 7.352 -1.542 1 95.56 19 LEU B C 1
ATOM 1480 O O . LEU B 1 19 ? 0.938 7.457 -1.852 1 95.56 19 LEU B O 1
ATOM 1484 N N . ALA B 1 20 ? -0.785 8.109 -0.603 1 98.12 20 ALA B N 1
ATOM 1485 C CA . ALA B 1 20 ? -0.002 9.109 0.118 1 98.12 20 ALA B CA 1
ATOM 1486 C C . ALA B 1 20 ? 1.165 8.469 0.859 1 98.12 20 ALA B C 1
ATOM 1488 O O . ALA B 1 20 ? 2.289 8.977 0.823 1 98.12 20 ALA B O 1
ATOM 1489 N N . GLY B 1 21 ? 0.906 7.344 1.509 1 97.5 21 GLY B N 1
ATOM 1490 C CA . GLY B 1 21 ? 1.956 6.613 2.203 1 97.5 21 GLY B CA 1
ATOM 1491 C C . GLY B 1 21 ? 3.037 6.094 1.272 1 97.5 21 GLY B C 1
ATOM 1492 O O . GLY B 1 21 ? 4.227 6.191 1.58 1 97.5 21 GLY B O 1
ATOM 1493 N N . VAL B 1 22 ? 2.623 5.598 0.177 1 95.94 22 VAL B N 1
ATOM 1494 C CA . VAL B 1 22 ? 3.557 5.055 -0.804 1 95.94 22 VAL B CA 1
ATOM 1495 C C . VAL B 1 22 ? 4.453 6.168 -1.338 1 95.94 22 VAL B C 1
ATOM 1497 O O . VAL B 1 22 ? 5.672 6.008 -1.421 1 95.94 22 VAL B O 1
ATOM 1500 N N . ILE B 1 23 ? 3.857 7.301 -1.664 1 97.5 23 ILE B N 1
ATOM 1501 C CA . ILE B 1 23 ? 4.621 8.422 -2.197 1 97.5 23 ILE B CA 1
ATOM 1502 C C . ILE B 1 23 ? 5.617 8.914 -1.149 1 97.5 23 ILE B C 1
ATOM 1504 O O . ILE B 1 23 ? 6.773 9.195 -1.468 1 97.5 23 ILE B O 1
ATOM 1508 N N . MET B 1 24 ? 5.188 8.992 0.09 1 98.31 24 MET B N 1
ATOM 1509 C CA . MET B 1 24 ? 6.078 9.391 1.176 1 98.31 24 MET B CA 1
ATOM 1510 C C . MET B 1 24 ? 7.258 8.43 1.293 1 98.31 24 MET B C 1
ATOM 1512 O O . MET B 1 24 ? 8.406 8.859 1.425 1 98.31 24 MET B O 1
ATOM 1516 N N . ALA B 1 25 ? 6.98 7.18 1.239 1 96.12 25 ALA B N 1
ATOM 1517 C CA . ALA B 1 25 ? 8.016 6.156 1.351 1 96.12 25 ALA B CA 1
ATOM 1518 C C . ALA B 1 25 ? 8.984 6.23 0.172 1 96.12 25 ALA B C 1
ATOM 1520 O O . ALA B 1 25 ? 10.203 6.109 0.349 1 96.12 25 ALA B O 1
ATOM 1521 N N . GLU B 1 26 ? 8.469 6.414 -1.009 1 95.31 26 GLU B N 1
ATOM 1522 C CA . GLU B 1 26 ? 9.312 6.5 -2.197 1 95.31 26 GLU B CA 1
ATOM 1523 C C . GLU B 1 26 ? 10.156 7.77 -2.184 1 95.31 26 GLU B C 1
ATOM 1525 O O . GLU B 1 26 ? 11.312 7.75 -2.602 1 95.31 26 GLU B O 1
ATOM 1530 N N . ALA B 1 27 ? 9.531 8.875 -1.716 1 97.19 27 ALA B N 1
ATOM 1531 C CA . ALA B 1 27 ? 10.312 10.102 -1.555 1 97.19 27 ALA B CA 1
ATOM 1532 C C . ALA B 1 27 ? 11.523 9.867 -0.661 1 97.19 27 ALA B C 1
ATOM 1534 O O . ALA B 1 27 ? 12.641 10.281 -0.993 1 97.19 27 ALA B O 1
ATOM 1535 N N . ALA B 1 28 ? 11.32 9.164 0.418 1 96.5 28 ALA B N 1
ATOM 1536 C CA . ALA B 1 28 ? 12.391 8.891 1.377 1 96.5 28 ALA B CA 1
ATOM 1537 C C . ALA B 1 28 ? 13.453 7.984 0.767 1 96.5 28 ALA B C 1
ATOM 1539 O O . ALA B 1 28 ? 14.648 8.281 0.838 1 96.5 28 ALA B O 1
ATOM 1540 N N . SER B 1 29 ? 13.008 6.969 0.138 1 93.94 29 SER B N 1
ATOM 1541 C CA . SER B 1 29 ? 13.938 5.918 -0.257 1 93.94 29 SER B CA 1
ATOM 1542 C C . SER B 1 29 ? 14.602 6.234 -1.596 1 93.94 29 SER B C 1
ATOM 1544 O O . SER B 1 29 ? 15.82 6.359 -1.678 1 93.94 29 SER B O 1
ATOM 1546 N N . ILE B 1 30 ? 13.844 6.492 -2.607 1 91.94 30 ILE B N 1
ATOM 1547 C CA . ILE B 1 30 ? 14.32 6.629 -3.979 1 91.94 30 ILE B CA 1
ATOM 1548 C C . ILE B 1 30 ? 15.039 7.965 -4.141 1 91.94 30 ILE B C 1
ATOM 1550 O O . ILE B 1 30 ? 16.094 8.039 -4.789 1 91.94 30 ILE B O 1
ATOM 1554 N N . TYR B 1 31 ? 14.539 8.992 -3.51 1 95 31 TYR B N 1
ATOM 1555 C CA . TYR B 1 31 ? 15.062 10.305 -3.857 1 95 31 TYR B CA 1
ATOM 1556 C C . TYR B 1 31 ? 15.945 10.852 -2.742 1 95 31 TYR B C 1
ATOM 1558 O O . TYR B 1 31 ? 16.938 11.531 -3.006 1 95 31 TYR B O 1
ATOM 1566 N N . ASP B 1 32 ? 15.594 10.539 -1.442 1 95.94 32 ASP B N 1
ATOM 1567 C CA . ASP B 1 32 ? 16.406 11.047 -0.337 1 95.94 32 ASP B CA 1
ATOM 1568 C C . ASP B 1 32 ? 17.406 10 0.133 1 95.94 32 ASP B C 1
ATOM 1570 O O . ASP B 1 32 ? 18.266 10.289 0.973 1 95.94 32 ASP B O 1
ATOM 1574 N N . GLY B 1 33 ? 17.281 8.836 -0.289 1 93.25 33 GLY B N 1
ATOM 1575 C CA . GLY B 1 33 ? 18.297 7.824 -0.059 1 93.25 33 GLY B CA 1
ATOM 1576 C C . GLY B 1 33 ? 18.25 7.238 1.339 1 93.25 33 GLY B C 1
ATOM 1577 O O . GLY B 1 33 ? 19.281 6.859 1.893 1 93.25 33 GLY B O 1
ATOM 1578 N N . ILE B 1 34 ? 17.078 7.207 1.949 1 93.19 34 ILE B N 1
ATOM 1579 C CA . ILE B 1 34 ? 16.938 6.629 3.281 1 93.19 34 ILE B CA 1
ATOM 1580 C C . ILE B 1 34 ? 15.945 5.473 3.24 1 93.19 34 ILE B C 1
ATOM 1582 O O . ILE B 1 34 ? 15.18 5.336 2.281 1 93.19 34 ILE B O 1
ATOM 1586 N N . GLN B 1 35 ? 15.945 4.609 4.262 1 92.69 35 GLN B N 1
ATOM 1587 C CA . GLN B 1 35 ? 15.078 3.438 4.281 1 92.69 35 GLN B CA 1
ATOM 1588 C C . GLN B 1 35 ? 13.648 3.824 4.645 1 92.69 35 GLN B C 1
ATOM 1590 O O . GLN B 1 35 ? 13.422 4.707 5.473 1 92.69 35 GLN B O 1
ATOM 1595 N N . ALA B 1 36 ? 12.766 3.098 4.02 1 93.5 36 ALA B 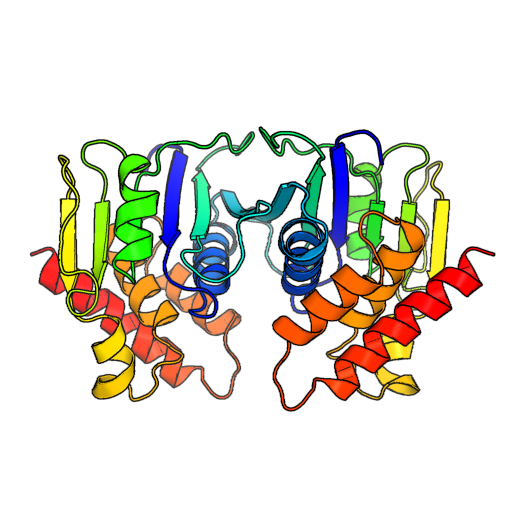N 1
ATOM 1596 C CA . ALA B 1 36 ? 11.359 3.346 4.332 1 93.5 36 ALA B CA 1
ATOM 1597 C C . ALA B 1 36 ? 10.531 2.07 4.191 1 93.5 36 ALA B C 1
ATOM 1599 O O . ALA B 1 36 ? 10.852 1.204 3.375 1 93.5 36 ALA B O 1
ATOM 1600 N N . VAL B 1 37 ? 9.508 1.972 4.988 1 92.5 37 VAL B N 1
ATOM 1601 C CA . VAL B 1 37 ? 8.5 0.919 4.895 1 92.5 37 VAL B CA 1
ATOM 1602 C C . VAL B 1 37 ? 7.102 1.538 4.906 1 92.5 37 VAL B C 1
ATOM 1604 O O . VAL B 1 37 ? 6.797 2.379 5.754 1 92.5 37 VAL B O 1
ATOM 1607 N N . GLN B 1 38 ? 6.312 1.211 3.959 1 93.75 38 GLN B N 1
ATOM 1608 C CA . GLN B 1 38 ? 4.891 1.545 3.971 1 93.75 38 GLN B CA 1
ATOM 1609 C C . GLN B 1 38 ? 4.039 0.318 4.285 1 93.75 38 GLN B C 1
ATOM 1611 O O . GLN B 1 38 ? 4.285 -0.767 3.752 1 93.75 38 GLN B O 1
ATOM 1616 N N . SER B 1 39 ? 3.031 0.505 5.234 1 93.31 39 SER B N 1
ATOM 1617 C CA . SER B 1 39 ? 2.203 -0.645 5.586 1 93.31 39 SER B CA 1
ATOM 1618 C C . SER B 1 39 ? 0.805 -0.21 6.012 1 93.31 39 SER B C 1
ATOM 1620 O O . SER B 1 39 ? 0.582 0.96 6.328 1 93.31 39 SER B O 1
ATOM 1622 N N . GLN B 1 40 ? -0.096 -1.102 5.898 1 91.25 40 GLN B N 1
ATOM 1623 C CA . GLN B 1 40 ? -1.428 -0.975 6.48 1 91.25 40 GLN B CA 1
ATOM 1624 C C . GLN B 1 40 ? -1.937 -2.322 6.988 1 91.25 40 GLN B C 1
ATOM 1626 O O . GLN B 1 40 ? -1.683 -3.359 6.371 1 91.25 40 GLN B O 1
ATOM 1631 N N . SER B 1 41 ? -2.578 -2.256 8.07 1 89.56 41 SER B N 1
ATOM 1632 C CA . SER B 1 41 ? -3.143 -3.443 8.703 1 89.56 41 SER B CA 1
ATOM 1633 C C . SER B 1 41 ? -4.668 -3.436 8.625 1 89.56 41 SER B C 1
ATOM 1635 O O . SER B 1 41 ? -5.293 -2.375 8.68 1 89.56 41 SER B O 1
ATOM 1637 N N . TYR B 1 42 ? -5.117 -4.672 8.539 1 86.81 42 TYR B N 1
ATOM 1638 C CA . TYR B 1 42 ? -6.555 -4.859 8.398 1 86.81 42 TYR B CA 1
ATOM 1639 C C . TYR B 1 42 ? -7.059 -5.941 9.344 1 86.81 42 TYR B C 1
ATOM 1641 O O . TYR B 1 42 ? -6.387 -6.953 9.555 1 86.81 42 TYR B O 1
ATOM 1649 N N . GLY B 1 43 ? -8.133 -5.633 9.93 1 84.25 43 GLY B N 1
ATOM 1650 C CA . GLY B 1 43 ? -8.867 -6.633 10.695 1 84.25 43 GLY B CA 1
ATOM 1651 C C . GLY B 1 43 ? -10.297 -6.824 10.211 1 84.25 43 GLY B C 1
ATOM 1652 O O . GLY B 1 43 ? -10.734 -6.152 9.281 1 84.25 43 GLY B O 1
ATOM 1653 N N . PRO B 1 44 ? -11 -7.773 10.812 1 79.44 44 PRO B N 1
ATOM 1654 C CA . PRO B 1 44 ? -12.375 -8.047 10.406 1 79.44 44 PRO B CA 1
ATOM 1655 C C . PRO B 1 44 ? -13.273 -6.816 10.484 1 79.44 44 PRO B C 1
ATOM 1657 O O . PRO B 1 44 ? -14.32 -6.766 9.836 1 79.44 44 PRO B O 1
ATOM 1660 N N . GLU B 1 45 ? -12.781 -5.898 11.188 1 74.75 45 GLU B N 1
ATOM 1661 C CA . GLU B 1 45 ? -13.602 -4.707 11.406 1 74.75 45 GLU B CA 1
ATOM 1662 C C . GLU B 1 45 ? -13.258 -3.615 10.391 1 74.75 45 GLU B C 1
ATOM 1664 O O . GLU B 1 45 ? -13.805 -2.512 10.453 1 74.75 45 GLU B O 1
ATOM 1669 N N . ALA B 1 46 ? -12.383 -4.016 9.469 1 67.5 46 ALA B N 1
ATOM 1670 C CA . ALA B 1 46 ? -11.891 -3.02 8.523 1 67.5 46 ALA B CA 1
ATOM 1671 C C . ALA B 1 46 ? -12.938 -2.723 7.449 1 67.5 46 ALA B C 1
ATOM 1673 O O . ALA B 1 46 ? -12.867 -3.252 6.34 1 67.5 46 ALA B O 1
ATOM 1674 N N . ARG B 1 47 ? -14.188 -2.811 7.746 1 62.44 47 ARG B N 1
ATOM 1675 C CA . ARG B 1 47 ? -15.188 -2.453 6.75 1 62.44 47 ARG B CA 1
ATOM 1676 C C . ARG B 1 47 ? -15.641 -1.005 6.914 1 62.44 47 ARG B C 1
ATOM 1678 O O . ARG B 1 47 ? -16.016 -0.589 8.016 1 62.44 47 ARG B O 1
ATOM 1685 N N . GLY B 1 48 ? -15.766 -0.326 5.93 1 64.19 48 GLY B N 1
ATOM 1686 C CA . GLY B 1 48 ? -16.469 0.948 5.992 1 64.19 48 GLY B CA 1
ATOM 1687 C C . GLY B 1 48 ? -16.109 1.764 7.223 1 64.19 48 GLY B C 1
ATOM 1688 O O . GLY B 1 48 ? -15.656 1.214 8.227 1 64.19 48 GLY B O 1
ATOM 1689 N N . GLY B 1 49 ? -15.234 2.807 7.098 1 78.19 49 GLY B N 1
ATOM 1690 C CA . GLY B 1 49 ? -14.945 3.686 8.219 1 78.19 49 GLY B CA 1
ATOM 1691 C C . GLY B 1 49 ? -13.562 4.305 8.156 1 78.19 49 GLY B C 1
ATOM 1692 O O . GLY B 1 49 ? -13.086 4.652 7.074 1 78.19 49 GLY B O 1
ATOM 1693 N N . ALA B 1 50 ? -12.906 4.32 9.375 1 88.81 50 ALA B N 1
ATOM 1694 C CA . ALA B 1 50 ? -11.578 4.922 9.477 1 88.81 50 ALA B CA 1
ATOM 1695 C C . ALA B 1 50 ? -10.5 3.957 9 1 88.81 50 ALA B C 1
ATOM 1697 O O . ALA B 1 50 ? -10.523 2.77 9.336 1 88.81 50 ALA B O 1
ATOM 1698 N N . SER B 1 51 ? -9.703 4.367 8.078 1 90.31 51 SER B N 1
ATOM 1699 C CA . SER B 1 51 ? -8.562 3.627 7.551 1 90.31 51 SER B CA 1
ATOM 1700 C C . SER B 1 51 ? -7.258 4.391 7.762 1 90.31 51 SER B C 1
ATOM 1702 O O . SER B 1 51 ? -7.273 5.594 8.047 1 90.31 51 SER B O 1
ATOM 1704 N N . LYS B 1 52 ? -6.172 3.621 7.68 1 93.62 52 LYS B N 1
ATOM 1705 C CA . LYS B 1 52 ? -4.879 4.27 7.855 1 93.62 52 LYS B CA 1
ATOM 1706 C C . LYS B 1 52 ? -3.809 3.607 6.992 1 93.62 52 LYS B C 1
ATOM 1708 O O . LYS B 1 52 ? -3.938 2.439 6.625 1 93.62 52 LYS B O 1
ATOM 1713 N N . SER B 1 53 ? -2.865 4.348 6.59 1 94.94 53 SER B N 1
ATOM 1714 C CA . SER B 1 53 ? -1.612 3.945 5.957 1 94.94 53 SER B CA 1
ATOM 1715 C C . SER B 1 53 ? -0.408 4.438 6.754 1 94.94 53 SER B C 1
ATOM 1717 O O . SER B 1 53 ? -0.353 5.602 7.148 1 94.94 53 SER B O 1
ATOM 1719 N N . GLU B 1 54 ? 0.517 3.572 7 1 94.75 54 GLU B N 1
ATOM 1720 C CA . GLU B 1 54 ? 1.65 3.922 7.852 1 94.75 54 GLU B CA 1
ATOM 1721 C C . GLU B 1 54 ? 2.957 3.914 7.062 1 94.75 54 GLU B C 1
ATOM 1723 O O . GLU B 1 54 ? 3.141 3.086 6.164 1 94.75 54 GLU B O 1
ATOM 1728 N N . VAL B 1 55 ? 3.82 4.828 7.441 1 95.5 55 VAL B N 1
ATOM 1729 C CA . VAL B 1 55 ? 5.148 4.91 6.84 1 95.5 55 VAL B CA 1
ATOM 1730 C C . VAL B 1 55 ? 6.203 5.035 7.938 1 95.5 55 VAL B C 1
ATOM 1732 O O . VAL B 1 55 ? 6.086 5.879 8.828 1 95.5 55 VAL B O 1
ATOM 1735 N N . ILE B 1 56 ? 7.188 4.203 7.891 1 94.44 56 ILE B N 1
ATOM 1736 C CA . ILE B 1 56 ? 8.359 4.312 8.75 1 94.44 56 ILE B CA 1
ATOM 1737 C C . ILE B 1 56 ? 9.578 4.695 7.906 1 94.44 56 ILE B C 1
ATOM 1739 O O . ILE B 1 56 ? 9.883 4.039 6.906 1 94.44 56 ILE B O 1
ATOM 1743 N N . ILE B 1 57 ? 10.18 5.73 8.297 1 94.44 57 ILE B N 1
ATOM 1744 C CA . ILE B 1 57 ? 11.406 6.188 7.664 1 94.44 57 ILE B CA 1
ATOM 1745 C C . ILE B 1 57 ? 12.562 6.102 8.664 1 94.44 57 ILE B C 1
ATOM 1747 O O . ILE B 1 57 ? 12.43 6.508 9.82 1 94.44 57 ILE B O 1
ATOM 1751 N N . SER B 1 58 ? 13.648 5.555 8.188 1 92.25 58 SER B N 1
ATOM 1752 C CA . SER B 1 58 ? 14.758 5.344 9.117 1 92.25 58 SER B CA 1
ATOM 1753 C C . SER B 1 58 ? 16.094 5.434 8.398 1 92.25 58 SER B C 1
ATOM 1755 O O . SER B 1 58 ? 16.219 5.02 7.246 1 92.25 58 SER B O 1
ATOM 1757 N N . ASP B 1 59 ? 17.109 5.93 9.133 1 89.12 59 ASP B N 1
ATOM 1758 C CA . ASP B 1 59 ? 18.469 5.977 8.609 1 89.12 59 ASP B CA 1
ATOM 1759 C C . ASP B 1 59 ? 19.141 4.602 8.68 1 89.12 59 ASP B C 1
ATOM 1761 O O . ASP B 1 59 ? 20.172 4.379 8.047 1 89.12 59 ASP B O 1
ATOM 1765 N N . GLY B 1 60 ? 18.578 3.68 9.398 1 83.38 60 GLY B N 1
ATOM 1766 C CA . GLY B 1 60 ? 19.062 2.316 9.516 1 83.38 60 GLY B CA 1
ATOM 1767 C C . GLY B 1 60 ? 18.016 1.275 9.148 1 83.38 60 GLY B C 1
ATOM 1768 O O . GLY B 1 60 ? 16.938 1.616 8.68 1 83.38 60 GLY B O 1
ATOM 1769 N N . PRO B 1 61 ? 18.453 0.044 9.289 1 78.94 61 PRO B N 1
ATOM 1770 C CA . PRO B 1 61 ? 17.516 -1.019 8.945 1 78.94 61 PRO B CA 1
ATOM 1771 C C .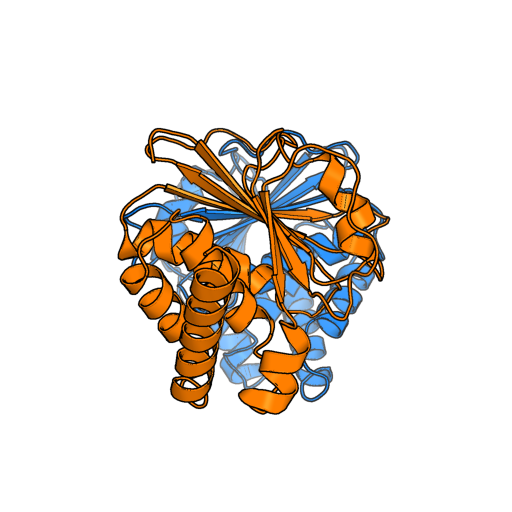 PRO B 1 61 ? 16.219 -0.937 9.758 1 78.94 61 PRO B C 1
ATOM 1773 O O . PRO B 1 61 ? 16.234 -0.579 10.938 1 78.94 61 PRO B O 1
ATOM 1776 N N . ILE B 1 62 ? 15.258 -1.078 9.039 1 79.81 62 ILE B N 1
ATOM 1777 C CA . ILE B 1 62 ? 13.953 -1.059 9.688 1 79.81 62 ILE B CA 1
ATOM 1778 C C . ILE B 1 62 ? 13.523 -2.484 10.023 1 79.81 62 ILE B C 1
ATOM 1780 O O . ILE B 1 62 ? 13.445 -3.342 9.141 1 79.81 62 ILE B O 1
ATOM 1784 N N . ASP B 1 63 ? 13.625 -2.984 11.375 1 65.06 63 ASP B N 1
ATOM 1785 C CA . ASP B 1 63 ? 13.227 -4.332 11.773 1 65.06 63 ASP B CA 1
ATOM 1786 C C . ASP B 1 63 ? 11.711 -4.418 11.992 1 65.06 63 ASP B C 1
ATOM 1788 O O . ASP B 1 63 ? 11.062 -3.404 12.242 1 65.06 63 ASP B O 1
ATOM 1792 N N . TYR B 1 64 ? 10.883 -4.914 12.5 1 52.97 64 TYR B N 1
ATOM 1793 C CA . TYR B 1 64 ? 9.438 -4.871 12.297 1 52.97 64 TYR B CA 1
ATOM 1794 C C . TYR B 1 64 ? 8.797 -3.791 13.164 1 52.97 64 TYR B C 1
ATOM 1796 O O . TYR B 1 64 ? 9.297 -3.475 14.242 1 52.97 64 TYR B O 1
ATOM 1804 N N . PRO B 1 65 ? 7.336 -3.826 12.781 1 49.38 65 PRO B N 1
ATOM 1805 C CA . PRO B 1 65 ? 6.246 -2.854 12.867 1 49.38 65 PRO B CA 1
ATOM 1806 C C . PRO B 1 65 ? 5.508 -2.91 14.203 1 49.38 65 PRO B C 1
ATOM 1808 O O . PRO B 1 65 ? 4.43 -2.328 14.344 1 49.38 65 PRO B O 1
ATOM 1811 N N . LYS B 1 66 ? 5.777 -3.426 15.367 1 51.56 66 LYS B N 1
ATOM 1812 C CA . LYS B 1 66 ? 4.688 -3.287 16.328 1 51.56 66 LYS B CA 1
ATOM 1813 C C . LYS B 1 66 ? 4.047 -1.904 16.234 1 51.56 66 LYS B C 1
ATOM 1815 O O . LYS B 1 66 ? 4.68 -0.951 15.773 1 51.56 66 LYS B O 1
ATOM 1820 N N . VAL B 1 67 ? 2.709 -2.207 16.453 1 55.19 67 VAL B N 1
ATOM 1821 C CA . VAL B 1 67 ? 1.949 -0.976 16.641 1 55.19 67 VAL B CA 1
ATOM 1822 C C . VAL B 1 67 ? 2.756 0.005 17.484 1 55.19 67 VAL B C 1
ATOM 1824 O O . VAL B 1 67 ? 3.061 -0.275 18.656 1 55.19 67 VAL B O 1
ATOM 1827 N N . THR B 1 68 ? 3.516 0.824 16.875 1 72.62 68 THR B N 1
ATOM 1828 C CA . THR B 1 68 ? 4.227 1.84 17.641 1 72.62 68 THR B CA 1
ATOM 1829 C C . THR B 1 68 ? 3.512 3.184 17.547 1 72.62 68 THR B C 1
ATOM 1831 O O . THR B 1 68 ? 2.639 3.375 16.703 1 72.62 68 THR B O 1
A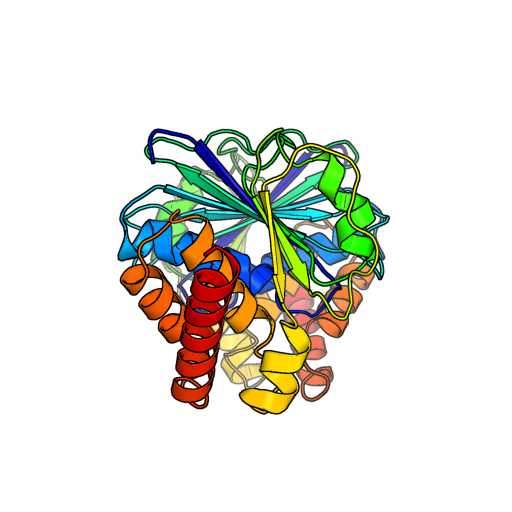TOM 1834 N N . LYS B 1 69 ? 3.629 3.865 18.672 1 90.12 69 LYS B N 1
ATOM 1835 C CA . LYS B 1 69 ? 3.174 5.25 18.609 1 90.12 69 LYS B CA 1
ATOM 1836 C C . LYS B 1 69 ? 3.863 6.008 17.469 1 90.12 69 LYS B C 1
ATOM 1838 O O . LYS B 1 69 ? 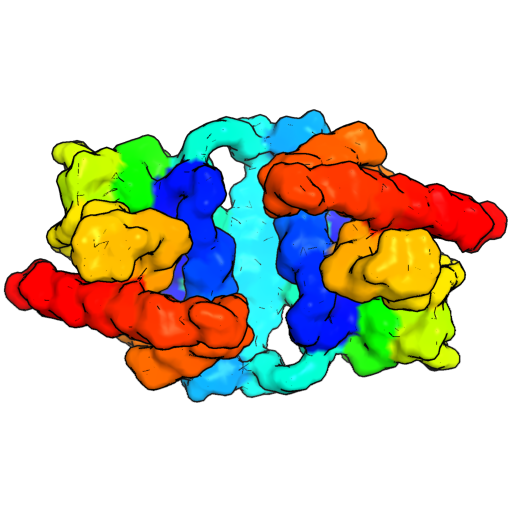5.055 5.816 17.234 1 90.12 69 LYS B O 1
ATOM 1843 N N . CYS B 1 70 ? 3.053 6.645 16.781 1 95.88 70 CYS B N 1
ATOM 1844 C CA . CYS B 1 70 ? 3.602 7.359 15.633 1 95.88 70 CYS B CA 1
ATOM 1845 C C . CYS B 1 70 ? 4.059 8.758 16.031 1 95.88 70 CYS B C 1
ATOM 1847 O O . CYS B 1 70 ? 3.646 9.281 17.062 1 95.88 70 CYS B O 1
ATOM 1849 N N . ASP B 1 71 ? 4.969 9.328 15.242 1 97.44 71 ASP B N 1
ATOM 1850 C CA . ASP B 1 71 ? 5.512 10.664 15.453 1 97.44 71 ASP B CA 1
ATOM 1851 C C . ASP B 1 71 ? 4.59 11.734 14.875 1 97.44 71 ASP B C 1
ATOM 1853 O O . ASP B 1 71 ? 4.574 12.867 15.344 1 97.44 71 ASP B O 1
ATOM 1857 N N . ALA B 1 72 ? 3.916 11.367 13.828 1 98.56 72 ALA B N 1
ATOM 1858 C CA . ALA B 1 72 ? 3.029 12.297 13.133 1 98.56 72 ALA B CA 1
ATOM 1859 C C . ALA B 1 72 ? 1.771 11.586 12.633 1 98.56 72 ALA B C 1
ATOM 1861 O O . ALA B 1 72 ? 1.836 10.445 12.172 1 98.56 72 ALA B O 1
ATOM 1862 N N . LEU B 1 73 ? 0.65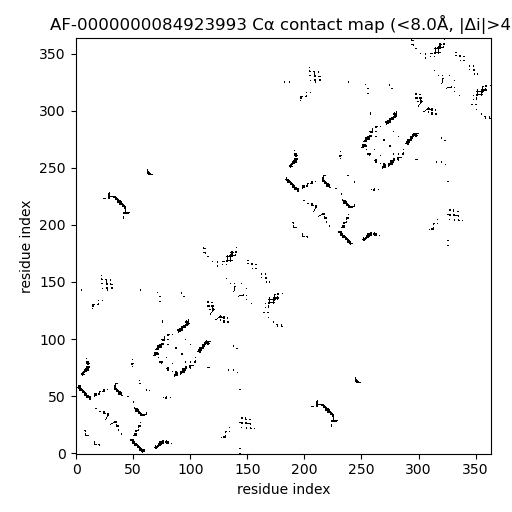9 12.289 12.75 1 98.62 73 LEU B N 1
ATOM 1863 C CA . LEU B 1 73 ? -0.638 11.734 12.383 1 98.62 73 LEU B CA 1
ATOM 1864 C C . LEU B 1 73 ? -1.447 12.742 11.57 1 98.62 73 LEU B C 1
ATOM 1866 O O . LEU B 1 73 ? -1.641 13.883 12 1 98.62 73 LEU B O 1
ATOM 1870 N N . LEU B 1 74 ? -1.854 12.305 10.383 1 98.88 74 LEU B N 1
ATOM 1871 C CA . LEU B 1 74 ? -2.896 12.992 9.625 1 98.88 74 LEU B CA 1
ATOM 1872 C C . LEU B 1 74 ? -4.266 12.383 9.914 1 98.88 74 LEU B C 1
ATOM 1874 O O . LEU B 1 74 ? -4.434 11.164 9.836 1 98.88 74 LEU B O 1
ATOM 1878 N N . ALA B 1 75 ? -5.219 13.219 10.234 1 98.56 75 ALA B N 1
ATOM 1879 C CA . ALA B 1 75 ? -6.605 12.781 10.336 1 98.56 75 ALA B CA 1
ATOM 1880 C C . ALA B 1 75 ? -7.52 13.641 9.469 1 98.56 75 ALA B C 1
ATOM 1882 O O . ALA B 1 75 ? -7.746 14.812 9.758 1 98.56 75 ALA B O 1
ATOM 1883 N N . LEU B 1 76 ? -8.125 13 8.5 1 98.44 76 LEU B N 1
ATOM 1884 C CA . LEU B 1 76 ? -8.953 13.734 7.547 1 98.44 76 LEU B CA 1
ATOM 1885 C C . LEU B 1 76 ? -10.414 13.727 7.98 1 98.44 76 LEU B C 1
ATOM 1887 O O . LEU B 1 76 ? -11.219 14.508 7.469 1 98.44 76 LEU B O 1
ATOM 1891 N N . THR B 1 77 ? -10.773 12.836 8.906 1 97.94 77 THR B N 1
ATOM 1892 C CA . THR B 1 77 ? -12.141 12.758 9.398 1 97.94 77 THR B CA 1
ATOM 1893 C C . THR B 1 77 ? -12.164 12.711 10.93 1 97.94 77 THR B C 1
ATOM 1895 O O . THR B 1 77 ? -11.18 12.312 11.555 1 97.94 77 THR B O 1
ATOM 1898 N N . GLN B 1 78 ? -13.312 13.055 11.477 1 98.31 78 GLN B N 1
ATOM 1899 C CA . GLN B 1 78 ? -13.484 12.969 12.922 1 98.31 78 GLN B CA 1
ATOM 1900 C C . GLN B 1 78 ? -13.297 11.547 13.422 1 98.31 78 GLN B C 1
ATOM 1902 O O . GLN B 1 78 ? -12.656 11.32 14.453 1 98.31 78 GLN B O 1
ATOM 1907 N N . GLU B 1 79 ? -13.859 10.609 12.672 1 96.5 79 GLU B N 1
ATOM 1908 C CA . GLU B 1 79 ? -13.758 9.203 13.062 1 96.5 79 GLU B CA 1
ATOM 1909 C C . GLU B 1 79 ? -12.305 8.742 13.102 1 96.5 79 GLU B C 1
ATOM 1911 O O . GLU B 1 79 ? -11.891 8.078 14.047 1 96.5 79 GLU B O 1
ATOM 1916 N N . ALA B 1 80 ? -11.555 9.078 12.141 1 96.56 80 ALA B N 1
ATOM 1917 C CA . ALA B 1 80 ? -10.141 8.711 12.102 1 96.56 80 ALA B CA 1
ATOM 1918 C C . ALA B 1 80 ? -9.367 9.367 13.242 1 96.56 80 ALA B C 1
ATOM 1920 O O . ALA B 1 80 ? -8.531 8.727 13.883 1 96.56 80 ALA B O 1
ATOM 1921 N N . CYS B 1 81 ? -9.648 10.633 13.453 1 98 81 CYS B N 1
ATOM 1922 C CA . CYS B 1 81 ? -8.992 11.352 14.539 1 98 81 CYS B CA 1
ATOM 1923 C C . CYS B 1 81 ? -9.25 10.672 15.875 1 98 81 CYS B C 1
ATOM 1925 O O . CYS B 1 81 ? -8.32 10.406 16.641 1 98 81 CYS B O 1
ATOM 1927 N N . ASP B 1 82 ? -10.5 10.375 16.109 1 96.88 82 ASP B N 1
ATOM 1928 C CA . ASP B 1 82 ? -10.883 9.734 17.359 1 96.88 82 ASP B CA 1
ATOM 1929 C C . ASP B 1 82 ? -10.227 8.367 17.5 1 96.88 82 ASP B C 1
ATOM 1931 O O . ASP B 1 82 ? -9.781 7.996 18.594 1 96.88 82 ASP B O 1
ATOM 1935 N N . LYS B 1 83 ? -10.133 7.719 16.469 1 94.25 83 LYS B N 1
ATOM 1936 C CA . LYS B 1 83 ? -9.695 6.324 16.484 1 94.25 83 LYS B CA 1
ATOM 1937 C C . LYS B 1 83 ? -8.18 6.227 16.625 1 94.25 83 LYS B C 1
ATOM 1939 O O . LYS B 1 83 ? -7.668 5.316 17.281 1 94.25 83 LYS B O 1
ATOM 1944 N N . TYR B 1 84 ? -7.418 7.172 16.078 1 95.38 84 TYR B N 1
ATOM 1945 C CA . TYR B 1 84 ? -5.996 6.891 15.914 1 95.38 84 TYR B CA 1
ATOM 1946 C C . TYR B 1 84 ? -5.148 7.863 16.719 1 95.38 84 TYR B C 1
ATOM 1948 O O . TYR B 1 84 ? -3.936 7.68 16.859 1 95.38 84 TYR B O 1
ATOM 1956 N N . SER B 1 85 ? -5.703 8.875 17.312 1 97.31 85 SER B N 1
ATOM 1957 C CA . SER B 1 85 ? -4.934 9.891 18.031 1 97.31 85 SER B CA 1
ATOM 1958 C C . SER B 1 85 ? -4.234 9.297 19.25 1 97.31 85 SER B C 1
ATOM 1960 O O . SER B 1 85 ? -3.188 9.797 19.672 1 97.31 85 SER B O 1
ATOM 1962 N N . HIS B 1 86 ? -4.793 8.266 19.828 1 95.62 86 HIS B N 1
ATOM 1963 C CA . HIS B 1 86 ? -4.195 7.652 21 1 95.62 86 HIS B CA 1
ATOM 1964 C C . HIS B 1 86 ? -2.852 7.012 20.672 1 95.62 86 HIS B C 1
ATOM 1966 O O . HIS B 1 86 ? -2.059 6.723 21.562 1 95.62 86 HIS B O 1
ATOM 1972 N N . ASP B 1 87 ? -2.6 6.801 19.422 1 94.19 87 ASP B N 1
ATOM 1973 C CA . ASP B 1 87 ? -1.35 6.188 18.969 1 94.19 87 ASP B CA 1
ATOM 1974 C C . ASP B 1 87 ? -0.289 7.25 18.688 1 94.19 87 ASP B C 1
ATOM 1976 O O . ASP B 1 87 ? 0.843 6.926 18.328 1 94.19 87 ASP B O 1
ATOM 1980 N N . LEU B 1 88 ? -0.604 8.484 18.844 1 97.5 88 LEU B N 1
ATOM 1981 C CA . LEU B 1 88 ? 0.342 9.57 18.609 1 97.5 88 LEU B CA 1
ATOM 1982 C C . LEU B 1 88 ? 1.183 9.844 19.844 1 97.5 88 LEU B C 1
ATOM 1984 O O . LEU B 1 88 ? 0.65 9.922 20.953 1 97.5 88 LEU B O 1
ATOM 1988 N N . LYS B 1 89 ? 2.455 9.938 19.672 1 96.69 89 LYS B N 1
ATOM 1989 C CA . LYS B 1 89 ? 3.369 10.219 20.781 1 96.69 89 LYS B CA 1
ATOM 1990 C C . LYS B 1 89 ? 3.072 11.578 21.406 1 96.69 89 LYS B C 1
ATOM 1992 O O . LYS B 1 89 ? 2.605 12.492 20.734 1 96.69 89 LYS B O 1
ATOM 1997 N N . GLU B 1 90 ? 3.436 11.625 22.703 1 96.38 90 GLU B N 1
ATOM 1998 C CA . GLU B 1 90 ? 3.42 12.945 23.312 1 96.38 90 GLU B CA 1
ATOM 1999 C C . GLU B 1 90 ? 4.316 13.922 22.562 1 96.38 90 GLU B C 1
ATOM 2001 O O . GLU B 1 90 ? 5.445 13.586 22.203 1 96.38 90 GLU B O 1
ATOM 2006 N N . GLY B 1 91 ? 3.752 15.062 22.328 1 97.56 91 GLY B N 1
ATOM 2007 C CA . GLY B 1 91 ? 4.504 16.062 21.594 1 97.56 91 GLY B CA 1
ATOM 2008 C C . GLY B 1 91 ? 4.516 15.805 20.094 1 97.56 91 GLY B C 1
ATOM 2009 O O . GLY B 1 91 ? 5.152 16.547 19.344 1 97.56 91 GLY B O 1
ATOM 2010 N N . GLY B 1 92 ? 3.777 14.773 19.656 1 98.06 92 GLY B N 1
ATOM 2011 C CA . GLY B 1 92 ? 3.738 14.43 18.25 1 98.06 92 GLY B CA 1
ATOM 2012 C C . GLY B 1 92 ? 2.973 15.43 17.406 1 98.06 92 GLY B C 1
ATOM 2013 O O . GLY B 1 92 ? 2.27 16.297 17.938 1 98.06 92 GLY B O 1
ATOM 2014 N N . LEU B 1 93 ? 3.156 15.32 16.109 1 98.5 93 LEU B N 1
ATOM 2015 C CA . LEU B 1 93 ? 2.51 16.234 15.172 1 98.5 93 LEU B CA 1
ATOM 2016 C C . LEU B 1 93 ? 1.149 15.688 14.742 1 98.5 93 LEU B C 1
ATOM 2018 O O . LEU B 1 93 ? 1.038 14.531 14.328 1 98.5 93 LEU B O 1
ATOM 2022 N N . LEU B 1 94 ? 0.131 16.516 14.898 1 98.69 94 LEU B N 1
ATOM 2023 C CA . LEU B 1 94 ? -1.218 16.172 14.469 1 98.69 94 LEU B CA 1
ATOM 2024 C C . LEU B 1 94 ? -1.732 17.172 13.43 1 98.69 94 LEU B C 1
ATOM 2026 O O . LEU B 1 94 ? -1.885 18.359 13.719 1 98.69 94 LEU B O 1
ATOM 2030 N N . LEU B 1 95 ? -1.954 16.703 12.242 1 98.88 95 LEU B N 1
ATOM 2031 C CA . LEU B 1 95 ? -2.604 17.484 11.195 1 98.88 95 LEU B CA 1
ATOM 2032 C C . LEU B 1 95 ? -4.055 17.047 11.016 1 98.88 95 LEU B C 1
ATOM 2034 O O . LEU B 1 95 ? -4.336 15.867 10.812 1 98.88 95 LEU B O 1
ATOM 2038 N N . ILE B 1 96 ? -4.98 18.016 11.039 1 98.69 96 ILE B N 1
ATOM 2039 C CA . ILE B 1 96 ? -6.383 17.625 10.906 1 98.69 96 ILE B CA 1
ATOM 2040 C C . ILE B 1 96 ? -7.062 18.516 9.867 1 98.69 96 ILE B C 1
ATOM 2042 O O . ILE B 1 96 ? -6.637 19.656 9.641 1 98.69 96 ILE B O 1
ATOM 2046 N N . ASP B 1 97 ? -8.047 17.984 9.195 1 98.75 97 ASP B N 1
ATOM 2047 C CA . ASP B 1 97 ? -8.945 18.781 8.367 1 98.75 97 ASP B CA 1
ATOM 2048 C C . ASP B 1 97 ? -9.898 19.609 9.234 1 98.75 97 ASP B C 1
ATOM 2050 O O . ASP B 1 97 ? -10.812 19.078 9.852 1 98.75 97 ASP B O 1
ATOM 2054 N N . SER B 1 98 ? -9.766 20.875 9.172 1 98.19 98 SER B N 1
ATOM 2055 C CA . SER B 1 98 ? -10.461 21.75 10.109 1 98.19 98 SER B CA 1
ATOM 2056 C C . SER B 1 98 ? -11.969 21.719 9.875 1 98.19 98 SER B C 1
ATOM 2058 O O . SER B 1 98 ? -12.742 22.016 10.781 1 98.19 98 SER B O 1
ATOM 2060 N N . ASP B 1 99 ? -12.406 21.344 8.633 1 98.38 99 ASP B N 1
ATOM 2061 C CA . ASP B 1 99 ? -13.836 21.328 8.32 1 98.38 99 ASP B CA 1
ATOM 2062 C C . ASP B 1 99 ? -14.484 20.031 8.789 1 98.38 99 ASP B C 1
ATOM 2064 O O . ASP B 1 99 ? -15.688 20 9.07 1 98.38 99 ASP B O 1
ATOM 2068 N N . LEU B 1 100 ? -13.68 19 8.93 1 98.12 100 LEU B N 1
ATOM 2069 C CA . LEU B 1 100 ? -14.266 17.688 9.102 1 98.12 100 LEU B CA 1
ATOM 2070 C C . LEU B 1 100 ? -13.922 17.109 10.469 1 98.12 100 LEU B C 1
ATOM 2072 O O . LEU B 1 100 ? -14.555 16.141 10.914 1 98.12 100 LEU B O 1
ATOM 2076 N N . VAL B 1 101 ? -12.922 17.578 11.055 1 98.56 101 VAL B N 1
ATOM 2077 C CA . VAL B 1 101 ? -12.578 17.234 12.43 1 98.56 101 VAL B CA 1
ATOM 2078 C C . VAL B 1 101 ? -12.898 18.406 13.352 1 98.56 101 VAL B C 1
ATOM 2080 O O . VAL B 1 101 ? -12.133 19.375 13.414 1 98.56 101 VAL B O 1
ATOM 2083 N N . LEU B 1 102 ? -13.93 18.25 14.078 1 98.12 102 LEU B N 1
ATOM 2084 C CA . LEU B 1 102 ? -14.453 19.375 14.836 1 98.12 102 LEU B CA 1
ATOM 2085 C C . LEU B 1 102 ? -14.047 19.281 16.312 1 98.12 102 LEU B C 1
ATOM 2087 O O . LEU B 1 102 ? -14.109 20.281 17.031 1 98.12 102 LEU B O 1
ATOM 2091 N N . ARG B 1 103 ? -13.68 18.125 16.75 1 97.94 103 ARG B N 1
ATOM 2092 C CA . ARG B 1 103 ? -13.203 17.906 18.109 1 97.94 103 ARG B CA 1
ATOM 2093 C C . ARG B 1 103 ? -11.758 17.438 18.109 1 97.94 103 ARG B C 1
ATOM 2095 O O . ARG B 1 103 ? -11.453 16.328 17.641 1 97.94 103 ARG B O 1
ATOM 2102 N N . GLU B 1 104 ? -10.969 18.219 18.656 1 97.44 104 GLU B N 1
ATOM 2103 C CA . GLU B 1 104 ? -9.57 17.812 18.797 1 97.44 104 GLU B CA 1
ATOM 2104 C C . GLU B 1 104 ? -9.406 16.781 19.891 1 97.44 104 GLU B C 1
ATOM 2106 O O . GLU B 1 104 ? -10.07 16.859 20.938 1 97.44 104 GLU B O 1
ATOM 2111 N N . PRO B 1 105 ? -8.578 15.883 19.672 1 97.19 105 PRO B N 1
ATOM 2112 C CA . PRO B 1 105 ? -8.375 14.883 20.719 1 97.19 105 PRO B CA 1
ATOM 2113 C C . PRO B 1 105 ? -7.652 15.438 21.953 1 97.19 105 PRO B C 1
ATOM 2115 O O . PRO B 1 105 ? -6.902 16.422 21.828 1 97.19 105 PRO B O 1
ATOM 2118 N N . ALA B 1 106 ? -7.84 14.828 23.062 1 95.25 106 ALA B N 1
ATOM 2119 C CA . ALA B 1 106 ? -7.094 15.188 24.266 1 95.25 106 ALA B CA 1
ATOM 2120 C C . ALA B 1 106 ? -5.637 14.758 24.156 1 95.25 106 ALA B C 1
ATOM 2122 O O . ALA B 1 106 ? -5.336 13.719 23.562 1 95.25 106 ALA B O 1
ATOM 2123 N N . GLY B 1 107 ? -4.754 15.492 24.672 1 95.06 107 GLY B N 1
ATOM 2124 C CA . GLY B 1 107 ? -3.336 15.164 24.672 1 95.06 107 GLY B CA 1
ATOM 2125 C C . GLY B 1 107 ? -2.453 16.359 24.359 1 95.06 107 GLY B C 1
ATOM 2126 O O . GLY B 1 107 ? -2.949 17.438 24 1 95.06 107 GLY B O 1
ATOM 2127 N N . ASN B 1 108 ? -1.195 16.156 24.578 1 97 108 ASN B N 1
ATOM 2128 C CA . ASN B 1 108 ? -0.202 17.172 24.25 1 97 108 ASN B CA 1
ATOM 2129 C C . ASN B 1 108 ? 0.405 16.938 22.875 1 97 108 ASN B C 1
ATOM 2131 O O . ASN B 1 108 ? 1.43 16.266 22.75 1 97 108 ASN B O 1
ATOM 2135 N N . PHE B 1 109 ? -0.248 17.531 21.891 1 98.19 109 PHE B N 1
ATOM 2136 C CA . PHE B 1 109 ? 0.186 17.375 20.5 1 98.19 109 PHE B CA 1
ATOM 2137 C C . PHE B 1 109 ? 0.469 18.75 19.875 1 98.19 109 PHE B C 1
ATOM 2139 O O . PHE B 1 109 ? -0.04 19.766 20.344 1 98.19 109 PHE B O 1
ATOM 2146 N N . LYS B 1 110 ? 1.317 18.766 18.953 1 98.19 110 LYS B N 1
ATOM 2147 C CA . LYS B 1 110 ? 1.456 19.922 18.062 1 98.19 110 LYS B CA 1
ATOM 2148 C C . LYS B 1 110 ? 0.415 19.875 16.953 1 98.19 110 LYS B C 1
ATOM 2150 O O . LYS B 1 110 ? 0.648 19.281 15.898 1 98.19 110 LYS B O 1
ATOM 2155 N N . VAL B 1 111 ? -0.674 20.594 17.172 1 98.25 111 VAL B N 1
ATOM 2156 C CA . VAL B 1 111 ? -1.828 20.484 16.281 1 98.25 111 VAL B CA 1
ATOM 2157 C C . VAL B 1 111 ? -1.768 21.562 15.211 1 98.25 111 VAL B C 1
ATOM 2159 O O . VAL B 1 111 ? -1.599 22.75 15.523 1 98.25 111 VAL B O 1
ATOM 2162 N N . THR B 1 112 ? -1.813 21.172 13.977 1 98.62 112 THR B N 1
ATOM 2163 C CA . THR B 1 112 ? -2.033 22.047 12.828 1 98.62 112 THR B CA 1
ATOM 2164 C C . THR B 1 112 ? -3.344 21.703 12.133 1 98.62 112 THR B C 1
ATOM 2166 O O . THR B 1 112 ? -3.678 20.531 11.969 1 98.62 112 THR B O 1
ATOM 2169 N N . LYS B 1 113 ? -4.125 22.703 11.82 1 97.94 113 LYS B N 1
ATOM 2170 C CA . LYS B 1 113 ? -5.387 22.422 11.141 1 97.94 113 LYS B CA 1
ATOM 2171 C C . LYS B 1 113 ? -5.668 23.469 10.062 1 97.94 113 LYS B C 1
ATOM 2173 O O . LYS B 1 113 ? -5.32 24.641 10.211 1 97.94 113 LYS B O 1
ATOM 2178 N N . PHE B 1 114 ? -6.156 23.031 8.914 1 98.12 114 PHE B N 1
ATOM 2179 C CA . PHE B 1 114 ? -6.742 23.844 7.848 1 98.12 114 PHE B CA 1
ATOM 2180 C C . PHE B 1 114 ? -7.707 23.016 7.004 1 98.12 114 PHE B C 1
ATOM 2182 O O . PHE B 1 114 ? -7.832 21.797 7.203 1 98.12 114 PHE B O 1
ATOM 2189 N N . ASN B 1 115 ? -8.492 23.625 6.121 1 98.56 115 ASN B N 1
ATOM 2190 C CA . ASN B 1 115 ? -9.539 22.953 5.367 1 98.56 115 ASN B CA 1
ATOM 2191 C C . ASN B 1 115 ? -8.969 22.172 4.184 1 98.56 115 ASN B C 1
ATOM 2193 O O . ASN B 1 115 ? -9.219 22.531 3.027 1 98.56 115 ASN B O 1
ATOM 2197 N N . ILE B 1 116 ? -8.414 21.062 4.445 1 98.81 116 ILE B N 1
ATOM 2198 C CA . ILE B 1 116 ? -7.648 20.266 3.486 1 98.81 116 ILE B CA 1
ATOM 2199 C C . ILE B 1 116 ? -8.555 19.828 2.342 1 98.81 116 ILE B C 1
ATOM 2201 O O . ILE B 1 116 ? -8.258 20.078 1.171 1 98.81 116 ILE B O 1
ATOM 2205 N N . THR B 1 117 ? -9.648 19.219 2.676 1 98.56 117 THR B N 1
ATOM 2206 C CA . THR B 1 117 ? -10.57 18.703 1.67 1 98.56 117 THR B CA 1
ATOM 2207 C C . THR B 1 117 ? -11.172 19.844 0.857 1 98.56 117 THR B C 1
ATOM 2209 O O . THR B 1 117 ? -11.289 19.75 -0.367 1 98.56 117 THR B O 1
ATOM 2212 N N . ASN B 1 118 ? -11.531 20.875 1.528 1 98.56 118 ASN B N 1
ATOM 2213 C CA . ASN B 1 118 ? -12.078 22.047 0.849 1 98.56 118 ASN B CA 1
ATOM 2214 C C . ASN B 1 118 ? -11.055 22.688 -0.079 1 98.56 118 ASN B C 1
ATOM 2216 O O . ASN B 1 118 ? -11.398 23.141 -1.168 1 98.56 118 ASN B O 1
ATOM 2220 N N . THR B 1 119 ? -9.805 22.75 0.344 1 98.56 119 THR B N 1
ATOM 2221 C CA . THR B 1 119 ? -8.719 23.266 -0.49 1 98.56 119 THR B CA 1
ATOM 2222 C C . THR B 1 119 ? -8.625 22.469 -1.796 1 98.56 119 THR B C 1
ATOM 2224 O O . THR B 1 119 ? -8.555 23.062 -2.875 1 98.56 119 THR B O 1
ATOM 2227 N N . ALA B 1 120 ? -8.672 21.125 -1.733 1 98.5 120 ALA B N 1
ATOM 2228 C CA . ALA B 1 120 ? -8.625 20.297 -2.926 1 98.5 120 ALA B CA 1
ATOM 2229 C C . ALA B 1 120 ? -9.844 20.531 -3.816 1 98.5 120 ALA B C 1
ATOM 2231 O O . ALA B 1 120 ? -9.703 20.766 -5.02 1 98.5 120 ALA B O 1
ATOM 2232 N N . LYS B 1 121 ? -10.977 20.641 -3.189 1 97.75 121 LYS B N 1
ATOM 2233 C CA . LYS B 1 121 ? -12.25 20.719 -3.904 1 97.75 121 LYS B CA 1
ATOM 2234 C C . LYS B 1 121 ? -12.445 22.094 -4.531 1 97.75 121 LYS B C 1
ATOM 2236 O O . LYS B 1 121 ? -12.773 22.203 -5.719 1 97.75 121 LYS B O 1
ATOM 2241 N N . ASN B 1 122 ? -12.148 23.109 -3.795 1 97.5 122 ASN B N 1
ATOM 2242 C CA . ASN B 1 122 ? -12.602 24.438 -4.223 1 97.5 122 ASN B CA 1
ATOM 2243 C C . ASN B 1 122 ? -11.438 25.297 -4.711 1 97.5 122 ASN B C 1
ATOM 2245 O O . ASN B 1 122 ? -11.617 26.141 -5.586 1 97.5 122 ASN B O 1
ATOM 2249 N N . GLU B 1 123 ? -10.297 25.125 -4.152 1 96.81 123 GLU B N 1
ATOM 2250 C CA . GLU B 1 123 ? -9.156 25.906 -4.602 1 96.81 123 GLU B CA 1
ATOM 2251 C C . GLU B 1 123 ? -8.453 25.25 -5.777 1 96.81 123 GLU B C 1
ATOM 2253 O O . GLU B 1 123 ? -8.094 25.906 -6.754 1 96.81 123 GLU B O 1
ATOM 2258 N N . ILE B 1 124 ? -8.25 23.953 -5.699 1 97.19 124 ILE B N 1
ATOM 2259 C CA . ILE B 1 124 ? -7.586 23.219 -6.77 1 97.19 124 ILE B CA 1
ATOM 2260 C C . ILE B 1 124 ? -8.617 22.797 -7.812 1 97.19 124 ILE B C 1
ATOM 2262 O O . ILE B 1 124 ? -8.312 22.734 -9.008 1 97.19 124 ILE B O 1
ATOM 2266 N N . GLY B 1 125 ? -9.836 22.453 -7.305 1 96.25 125 GLY B N 1
ATOM 2267 C CA . GLY B 1 125 ? -10.938 22.172 -8.211 1 96.25 125 GLY B CA 1
ATOM 2268 C C . GLY B 1 125 ? -11.219 20.688 -8.344 1 96.25 125 GLY B C 1
ATOM 2269 O O . GLY B 1 125 ? -12.062 20.281 -9.156 1 96.25 125 GLY B O 1
ATOM 2270 N N . ARG B 1 126 ? -10.516 19.828 -7.625 1 96.5 126 ARG B N 1
ATOM 2271 C CA . ARG B 1 126 ? -10.742 18.391 -7.684 1 96.5 126 ARG B CA 1
ATOM 2272 C C . ARG B 1 126 ? -10.57 17.75 -6.309 1 96.5 126 ARG B C 1
ATOM 2274 O O . ARG B 1 126 ? -9.453 17.625 -5.809 1 96.5 126 ARG B O 1
ATOM 2281 N N . GLU B 1 127 ? -11.586 17.172 -5.801 1 96.25 127 GLU B N 1
ATOM 2282 C CA . GLU B 1 127 ? -11.57 16.578 -4.473 1 96.25 127 GLU B CA 1
ATOM 2283 C C . GLU B 1 127 ? -10.641 15.367 -4.422 1 96.25 127 GLU B C 1
ATOM 2285 O O . GLU B 1 127 ? -10.062 15.062 -3.375 1 96.25 127 GLU B O 1
ATOM 2290 N N . ILE B 1 128 ? -10.422 14.758 -5.586 1 94.38 128 ILE B N 1
ATOM 2291 C CA . ILE B 1 128 ? -9.695 13.492 -5.648 1 94.38 128 ILE B CA 1
ATOM 2292 C C . ILE B 1 128 ? -8.234 13.727 -5.273 1 94.38 128 ILE B C 1
ATOM 2294 O O . ILE B 1 128 ? -7.508 12.781 -4.953 1 94.38 128 ILE B O 1
ATOM 2298 N N . VAL B 1 129 ? -7.719 15.023 -5.301 1 97.94 129 VAL B N 1
ATOM 2299 C CA . VAL B 1 129 ? -6.312 15.281 -5.004 1 97.94 129 VAL B CA 1
ATOM 2300 C C . VAL B 1 129 ? -6.156 15.688 -3.541 1 97.94 129 VAL B C 1
ATOM 2302 O O . VAL B 1 129 ? -5.133 16.25 -3.152 1 97.94 129 VAL B O 1
ATOM 2305 N N . THR B 1 130 ? -7.176 15.406 -2.674 1 98.44 130 THR B N 1
ATOM 2306 C CA . THR B 1 130 ? -7.121 15.695 -1.246 1 98.44 130 THR B CA 1
ATOM 2307 C C . THR B 1 130 ? -5.895 15.055 -0.607 1 98.44 130 THR B C 1
ATOM 2309 O O . THR B 1 130 ? -5.195 15.695 0.185 1 98.44 130 THR B O 1
ATOM 2312 N N . ASN B 1 131 ? -5.586 13.859 -1.038 1 98.31 131 ASN B N 1
ATOM 2313 C CA . ASN B 1 131 ? -4.453 13.141 -0.469 1 98.31 131 ASN B CA 1
ATOM 2314 C C . ASN B 1 131 ? -3.131 13.836 -0.792 1 98.31 131 ASN B C 1
ATOM 2316 O O . ASN B 1 131 ? -2.213 13.844 0.03 1 98.31 131 ASN B O 1
ATOM 2320 N N . ILE B 1 132 ? -3.078 14.438 -1.916 1 98.88 132 ILE B N 1
ATOM 2321 C CA . ILE B 1 132 ? -1.849 15.102 -2.342 1 98.88 132 ILE B CA 1
ATOM 2322 C C . ILE B 1 132 ? -1.689 16.422 -1.598 1 98.88 132 ILE B C 1
ATOM 2324 O O . ILE B 1 132 ? -0.581 16.797 -1.204 1 98.88 132 ILE B O 1
ATOM 2328 N N . VAL B 1 133 ? -2.787 17.141 -1.396 1 98.88 133 VAL B N 1
ATOM 2329 C CA . VAL B 1 133 ? -2.754 18.328 -0.56 1 98.88 133 VAL B CA 1
ATOM 2330 C C . VAL B 1 133 ? -2.264 17.969 0.84 1 98.88 133 VAL B C 1
ATOM 2332 O O . VAL B 1 133 ? -1.355 18.609 1.371 1 98.88 133 VAL B O 1
ATOM 2335 N N . ALA B 1 134 ? -2.811 16.922 1.367 1 98.88 134 ALA B N 1
ATOM 2336 C CA . ALA B 1 134 ? -2.436 16.469 2.703 1 98.88 134 ALA B CA 1
ATOM 2337 C C . ALA B 1 134 ? -0.972 16.047 2.744 1 98.88 134 ALA B C 1
ATOM 2339 O O . ALA B 1 134 ? -0.265 16.312 3.717 1 98.88 134 ALA B O 1
ATOM 2340 N N . LEU B 1 135 ? -0.551 15.344 1.741 1 98.94 135 LEU B N 1
ATOM 2341 C CA . LEU B 1 135 ? 0.837 14.906 1.652 1 98.94 135 LEU B CA 1
ATOM 2342 C C . LEU B 1 135 ? 1.788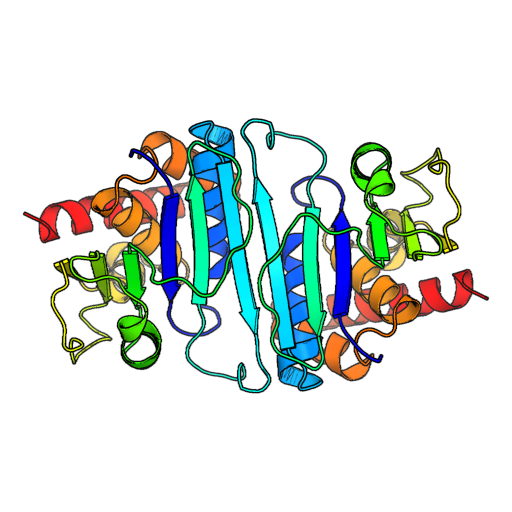 16.094 1.662 1 98.94 135 LEU B C 1
ATOM 2344 O O . LEU B 1 135 ? 2.779 16.094 2.396 1 98.94 135 LEU B O 1
ATOM 2348 N N . GLY B 1 136 ? 1.491 17.078 0.827 1 98.94 136 GLY B N 1
ATOM 2349 C CA . GLY B 1 136 ? 2.307 18.281 0.845 1 98.94 136 GLY B CA 1
ATOM 2350 C C . GLY B 1 136 ? 2.414 18.906 2.223 1 98.94 136 GLY B C 1
ATOM 2351 O O . GLY B 1 136 ? 3.502 19.297 2.648 1 98.94 136 GLY B O 1
ATOM 2352 N N . ALA B 1 137 ? 1.311 18.984 2.9 1 98.94 137 ALA B N 1
ATOM 2353 C CA . ALA B 1 137 ? 1.271 19.547 4.246 1 98.94 137 ALA B CA 1
ATOM 2354 C C . ALA B 1 137 ? 2.107 18.719 5.215 1 98.94 137 ALA B C 1
ATOM 2356 O O . ALA B 1 137 ? 2.875 19.266 6.008 1 98.94 137 ALA B O 1
ATOM 2357 N N . MET B 1 138 ? 2.027 17.422 5.152 1 98.88 138 MET B N 1
ATOM 2358 C CA . MET B 1 138 ? 2.77 16.531 6.039 1 98.88 138 MET B CA 1
ATOM 2359 C C . MET B 1 138 ? 4.27 16.641 5.797 1 98.88 138 MET B C 1
ATOM 2361 O O . MET B 1 138 ? 5.062 16.594 6.738 1 98.88 138 MET B O 1
ATOM 2365 N N . VAL B 1 139 ? 4.609 16.75 4.551 1 98.88 139 VAL B N 1
ATOM 2366 C CA . VAL B 1 139 ? 6.016 16.938 4.215 1 98.88 139 VAL B CA 1
ATOM 2367 C C . VAL B 1 139 ? 6.523 18.234 4.828 1 98.88 139 VAL B C 1
ATOM 2369 O O . VAL B 1 139 ? 7.598 18.266 5.434 1 98.88 139 VAL B O 1
ATOM 2372 N N . ALA B 1 140 ? 5.773 19.281 4.711 1 98.81 140 ALA B N 1
ATOM 2373 C CA . ALA B 1 140 ? 6.156 20.594 5.242 1 98.81 140 ALA B CA 1
ATOM 2374 C C . ALA B 1 140 ? 6.316 20.531 6.758 1 98.81 140 ALA B C 1
ATOM 2376 O O . ALA B 1 140 ? 7.289 21.062 7.305 1 98.81 140 ALA B O 1
ATOM 2377 N N . LEU B 1 141 ? 5.398 19.875 7.41 1 98.75 141 LEU B N 1
ATOM 2378 C CA . LEU B 1 141 ? 5.336 19.906 8.867 1 98.75 141 LEU B CA 1
ATOM 2379 C C . LEU B 1 141 ? 6.375 18.969 9.477 1 98.75 141 LEU B C 1
ATOM 2381 O O . LEU B 1 141 ? 6.949 19.281 10.523 1 98.75 141 LEU B O 1
ATOM 2385 N N . THR B 1 142 ? 6.617 17.828 8.859 1 98.06 142 THR B N 1
ATOM 2386 C CA . THR B 1 142 ? 7.457 16.797 9.469 1 98.06 142 THR B CA 1
ATOM 2387 C C . THR B 1 142 ? 8.914 16.984 9.055 1 98.06 142 THR B C 1
ATOM 2389 O O . THR B 1 142 ? 9.828 16.641 9.812 1 98.06 142 THR B O 1
ATOM 2392 N N . GLY B 1 143 ? 9.062 17.375 7.859 1 97.62 143 GLY B N 1
ATOM 2393 C CA . GLY B 1 143 ? 10.414 17.406 7.34 1 97.62 143 GLY B CA 1
ATOM 2394 C C . GLY B 1 143 ? 11.047 16.031 7.219 1 97.62 143 GLY B C 1
ATOM 2395 O O . GLY B 1 143 ? 12.273 15.906 7.246 1 97.62 143 GLY B O 1
ATOM 2396 N N . ALA B 1 144 ? 10.242 15.062 7.184 1 97.19 144 ALA B N 1
ATOM 2397 C CA . ALA B 1 144 ? 10.734 13.68 7.172 1 97.19 144 ALA B CA 1
ATOM 2398 C C . ALA B 1 144 ? 11.445 13.367 5.855 1 97.19 144 ALA B C 1
ATOM 2400 O O . ALA B 1 144 ? 12.289 12.469 5.801 1 97.19 144 ALA B O 1
ATOM 2401 N N . VAL B 1 145 ? 11.055 14.094 4.816 1 98 145 VAL B N 1
ATOM 2402 C CA . VAL B 1 145 ? 11.711 14.039 3.512 1 98 145 VAL B CA 1
ATOM 2403 C C . VAL B 1 145 ? 11.867 15.453 2.955 1 98 145 VAL B C 1
ATOM 2405 O O . VAL B 1 145 ? 11.211 16.391 3.422 1 98 145 VAL B O 1
ATOM 2408 N N . THR B 1 146 ? 12.75 15.547 2.004 1 98.44 146 THR B N 1
ATOM 2409 C CA . THR B 1 146 ? 12.906 16.859 1.392 1 98.44 146 THR B CA 1
ATOM 2410 C C . THR B 1 146 ? 11.695 17.188 0.519 1 98.44 146 THR B C 1
ATOM 2412 O O . THR B 1 146 ? 11.039 16.297 -0.01 1 98.44 146 THR B O 1
ATOM 2415 N N . LYS B 1 147 ? 11.414 18.484 0.384 1 98.69 147 LYS B N 1
ATOM 2416 C CA . LYS B 1 147 ? 10.344 18.953 -0.49 1 98.69 147 LYS B CA 1
ATOM 2417 C C . LYS B 1 147 ? 10.539 18.453 -1.919 1 98.69 147 LYS B C 1
ATOM 2419 O O . LYS B 1 147 ? 9.594 18 -2.564 1 98.69 147 LYS B O 1
ATOM 2424 N N . GLU B 1 148 ? 11.758 18.531 -2.4 1 98.69 148 GLU B N 1
ATOM 2425 C CA . GLU B 1 148 ? 12.094 18.125 -3.762 1 98.69 148 GLU B CA 1
ATOM 2426 C C . GLU B 1 148 ? 11.844 16.625 -3.969 1 98.69 148 GLU B C 1
ATOM 2428 O O . GLU B 1 148 ? 11.273 16.219 -4.984 1 98.69 148 GLU B O 1
ATOM 2433 N N . ALA B 1 149 ? 12.289 15.828 -3.012 1 98.31 149 ALA B N 1
ATOM 2434 C CA . ALA B 1 149 ? 12.094 14.383 -3.096 1 98.31 149 ALA B CA 1
ATOM 2435 C C . ALA B 1 149 ? 10.609 14.039 -3.148 1 98.31 149 ALA B C 1
ATOM 2437 O O . ALA B 1 149 ? 10.188 13.195 -3.949 1 98.31 149 ALA B O 1
ATOM 2438 N N . ALA B 1 150 ? 9.844 14.727 -2.34 1 98.75 150 ALA B N 1
ATOM 2439 C CA . ALA B 1 150 ? 8.406 14.461 -2.293 1 98.75 150 ALA B CA 1
ATOM 2440 C C . ALA B 1 150 ? 7.73 14.859 -3.6 1 98.75 150 ALA B C 1
ATOM 2442 O O . ALA B 1 150 ? 6.879 14.133 -4.117 1 98.75 150 ALA B O 1
ATOM 2443 N N . GLU B 1 151 ? 8.109 15.977 -4.102 1 98.75 151 GLU B N 1
ATOM 2444 C CA . GLU B 1 151 ? 7.531 16.422 -5.363 1 98.75 151 GLU B CA 1
ATOM 2445 C C . GLU B 1 151 ? 7.848 15.445 -6.492 1 98.75 151 GLU B C 1
ATOM 2447 O O . GLU B 1 151 ? 6.965 15.102 -7.281 1 98.75 151 GLU B O 1
ATOM 2452 N N . LYS B 1 152 ? 9.07 15 -6.586 1 97.81 152 LYS B N 1
ATOM 2453 C CA . LYS B 1 152 ? 9.461 14.031 -7.602 1 97.81 152 LYS B CA 1
ATOM 2454 C C . LYS B 1 152 ? 8.664 12.734 -7.461 1 97.81 152 LYS B C 1
ATOM 2456 O O . LYS B 1 152 ? 8.234 12.156 -8.461 1 97.81 152 LYS B O 1
ATOM 2461 N N . ALA B 1 153 ? 8.469 12.297 -6.242 1 96.81 153 ALA B N 1
ATOM 2462 C CA . ALA B 1 153 ? 7.715 11.07 -5.988 1 96.81 153 ALA B CA 1
ATOM 2463 C C . ALA B 1 153 ? 6.258 11.219 -6.418 1 96.81 153 ALA B C 1
ATOM 2465 O O . ALA B 1 153 ? 5.668 10.297 -6.98 1 96.81 153 ALA B O 1
ATOM 2466 N N . VAL B 1 154 ? 5.621 12.398 -6.164 1 98.38 154 VAL B N 1
ATOM 2467 C CA . VAL B 1 154 ? 4.254 12.672 -6.598 1 98.38 154 VAL B CA 1
ATOM 2468 C C . VAL B 1 154 ? 4.16 12.547 -8.117 1 98.38 154 VAL B C 1
ATOM 2470 O O . VAL B 1 154 ? 3.301 11.828 -8.633 1 98.38 154 VAL B O 1
ATOM 2473 N N . LEU B 1 155 ? 5.078 13.148 -8.789 1 97.31 155 LEU B N 1
ATOM 2474 C CA . LEU B 1 155 ? 5.027 13.211 -10.242 1 97.31 155 LEU B CA 1
ATOM 2475 C C . LEU B 1 155 ? 5.273 11.836 -10.859 1 97.31 155 LEU B C 1
ATOM 2477 O O . LEU B 1 155 ? 4.781 11.539 -11.953 1 97.31 155 LEU B O 1
ATOM 2481 N N . ALA B 1 156 ? 5.984 10.992 -10.18 1 93.75 156 ALA B N 1
ATOM 2482 C CA . ALA B 1 156 ? 6.277 9.648 -10.672 1 93.75 156 ALA B CA 1
ATOM 2483 C C . ALA B 1 156 ? 5.082 8.719 -10.484 1 93.75 156 ALA B C 1
ATOM 2485 O O . ALA B 1 156 ? 4.996 7.672 -11.125 1 93.75 156 ALA B O 1
ATOM 2486 N N . ARG B 1 157 ? 4.152 9.102 -9.617 1 94.12 157 ARG B N 1
ATOM 2487 C CA . ARG B 1 157 ? 3.111 8.156 -9.227 1 94.12 157 ARG B CA 1
ATOM 2488 C C . ARG B 1 157 ? 1.763 8.547 -9.812 1 94.12 157 ARG B C 1
ATOM 2490 O O . ARG B 1 157 ? 0.856 7.715 -9.914 1 94.12 157 ARG B O 1
ATOM 2497 N N . VAL B 1 158 ? 1.586 9.773 -10.227 1 94.31 158 VAL B N 1
ATOM 2498 C CA . VAL B 1 158 ? 0.283 10.203 -10.727 1 94.31 158 VAL B CA 1
ATOM 2499 C C . VAL B 1 158 ? 0.259 10.117 -12.25 1 94.31 158 VAL B C 1
ATOM 2501 O O . VAL B 1 158 ? 1.303 10.211 -12.906 1 94.31 158 VAL B O 1
ATOM 2504 N N . PRO B 1 159 ? -0.905 9.891 -12.875 1 89.38 159 PRO B N 1
ATOM 2505 C CA . PRO B 1 159 ? -0.975 9.836 -14.336 1 89.38 159 PRO B CA 1
ATOM 2506 C C . PRO B 1 159 ? -0.469 11.117 -15 1 89.38 159 PRO B C 1
ATOM 2508 O O . PRO B 1 159 ? -0.675 12.211 -14.477 1 89.38 159 PRO B O 1
ATOM 2511 N N . GLU B 1 160 ? 0.072 10.898 -16.156 1 92.56 160 GLU B N 1
ATOM 2512 C CA . GLU B 1 160 ? 0.669 12 -16.906 1 92.56 160 GLU B CA 1
ATOM 2513 C C . GLU B 1 160 ? -0.347 13.109 -17.156 1 92.56 160 GLU B C 1
ATOM 2515 O O . GLU B 1 160 ? -0.012 14.289 -17.078 1 92.56 160 GLU B O 1
ATOM 2520 N N . ALA B 1 161 ? -1.567 12.727 -17.359 1 93.69 161 ALA B N 1
ATOM 2521 C CA . ALA B 1 161 ? -2.625 13.68 -17.688 1 93.69 161 ALA B CA 1
ATOM 2522 C C . ALA B 1 161 ? -2.922 14.609 -16.516 1 93.69 161 ALA B C 1
ATOM 2524 O O . ALA B 1 161 ? -3.516 15.672 -16.703 1 93.69 161 ALA B O 1
ATOM 2525 N N . PHE B 1 162 ? -2.387 14.297 -15.305 1 95.69 162 PHE B N 1
ATOM 2526 C CA . PHE B 1 162 ? -2.775 15.07 -14.125 1 95.69 162 PHE B CA 1
ATOM 2527 C C . PHE B 1 162 ? -1.547 15.562 -13.375 1 95.69 162 PHE B C 1
ATOM 2529 O O . PHE B 1 162 ? -1.621 15.852 -12.18 1 95.69 162 PHE B O 1
ATOM 2536 N N . LEU B 1 163 ? -0.405 15.594 -14.055 1 97.5 163 LEU B N 1
ATOM 2537 C CA . LEU B 1 163 ? 0.846 15.984 -13.414 1 97.5 163 LEU B CA 1
ATOM 2538 C C . LEU B 1 163 ? 0.744 17.391 -12.828 1 97.5 163 LEU B C 1
ATOM 2540 O O . LEU B 1 163 ? 1.038 17.609 -11.656 1 97.5 163 LEU B O 1
ATOM 2544 N N . GLU B 1 164 ? 0.304 18.344 -13.586 1 97.62 164 GLU B N 1
ATOM 2545 C CA . GLU B 1 164 ? 0.258 19.734 -13.156 1 97.62 164 GLU B CA 1
ATOM 2546 C C . GLU B 1 164 ? -0.722 19.922 -12 1 97.62 164 GLU B C 1
ATOM 2548 O O . GLU B 1 164 ? -0.443 20.672 -11.055 1 97.62 164 GLU B O 1
ATOM 2553 N N . LEU B 1 165 ? -1.844 19.25 -12.125 1 98.25 165 LEU B N 1
ATOM 2554 C CA . LEU B 1 165 ? -2.854 19.328 -11.078 1 98.25 165 LEU B CA 1
ATOM 2555 C C . LEU B 1 165 ? -2.291 18.828 -9.75 1 98.25 165 LEU B C 1
ATOM 2557 O O . LEU B 1 165 ? -2.484 19.453 -8.711 1 98.25 165 LEU B O 1
ATOM 2561 N N . ASN B 1 166 ? -1.563 17.766 -9.789 1 98.62 166 ASN B N 1
ATOM 2562 C CA . ASN B 1 166 ? -1.028 17.156 -8.57 1 98.62 166 ASN B CA 1
ATOM 2563 C C . ASN B 1 166 ? 0.158 17.953 -8.023 1 98.62 166 ASN B C 1
ATOM 2565 O O . ASN B 1 166 ? 0.334 18.062 -6.812 1 98.62 166 ASN B O 1
ATOM 2569 N N . LYS B 1 167 ? 0.886 18.469 -8.953 1 98.62 167 LYS B N 1
ATOM 2570 C CA . LYS B 1 167 ? 1.961 19.359 -8.531 1 98.62 167 LYS B CA 1
ATOM 2571 C C . LYS B 1 167 ? 1.409 20.562 -7.777 1 98.62 167 LYS B C 1
ATOM 2573 O O . LYS B 1 167 ? 1.918 20.922 -6.715 1 98.62 167 LYS B O 1
ATOM 2578 N N . LYS B 1 168 ? 0.418 21.125 -8.328 1 98.62 168 LYS B N 1
ATOM 2579 C CA . LYS B 1 168 ? -0.233 22.266 -7.688 1 98.62 168 LYS B CA 1
ATOM 2580 C C . LYS B 1 168 ? -0.796 21.875 -6.324 1 98.62 168 LYS B C 1
ATOM 2582 O O . LYS B 1 168 ? -0.612 22.594 -5.344 1 98.62 168 LYS B O 1
ATOM 2587 N N . ALA B 1 169 ? -1.485 20.781 -6.254 1 98.88 169 ALA B N 1
ATOM 2588 C CA . ALA B 1 169 ? -2.07 20.297 -5.008 1 98.88 169 ALA B CA 1
ATOM 2589 C C . ALA B 1 169 ? -1.004 20.125 -3.93 1 98.88 169 ALA B C 1
ATOM 2591 O O . ALA B 1 169 ? -1.189 20.547 -2.789 1 98.88 169 ALA B O 1
ATOM 2592 N N . PHE B 1 170 ? 0.097 19.578 -4.328 1 98.94 170 PHE B N 1
ATOM 2593 C CA . PHE B 1 170 ? 1.211 19.359 -3.414 1 98.94 170 PHE B CA 1
ATOM 2594 C C . PHE B 1 170 ? 1.729 20.672 -2.854 1 98.94 170 PHE B C 1
ATOM 2596 O O . PHE B 1 170 ? 1.882 20.828 -1.639 1 98.94 170 PHE B O 1
ATOM 2603 N N . HIS B 1 171 ? 1.936 21.578 -3.705 1 98.81 171 HIS B N 1
ATOM 2604 C CA . HIS B 1 171 ? 2.518 22.859 -3.303 1 98.81 171 HIS B CA 1
ATOM 2605 C C . HIS B 1 171 ? 1.546 23.656 -2.441 1 98.81 171 HIS B C 1
ATOM 2607 O O . HIS B 1 171 ? 1.951 24.281 -1.46 1 98.81 171 HIS B O 1
ATOM 2613 N N . VAL B 1 172 ? 0.32 23.625 -2.807 1 98.81 172 VAL B N 1
ATOM 2614 C CA . VAL B 1 172 ? -0.674 24.344 -2.023 1 98.81 172 VAL B CA 1
ATOM 2615 C C . VAL B 1 172 ? -0.747 23.766 -0.614 1 98.81 172 VAL B C 1
ATOM 2617 O O . VAL B 1 172 ? -0.783 24.516 0.371 1 98.81 172 VAL B O 1
ATOM 2620 N N . GLY B 1 173 ? -0.754 22.438 -0.524 1 98.81 173 GLY B N 1
ATOM 2621 C CA . GLY B 1 173 ? -0.728 21.812 0.783 1 98.81 173 GLY B CA 1
ATOM 2622 C C . GLY B 1 173 ? 0.5 22.172 1.598 1 98.81 173 GLY B C 1
ATOM 2623 O O . GLY B 1 173 ? 0.394 22.484 2.785 1 98.81 173 GLY B O 1
ATOM 2624 N N . PHE B 1 174 ? 1.61 22.125 0.952 1 98.81 174 PHE B N 1
ATOM 2625 C CA . PHE B 1 174 ? 2.875 22.484 1.586 1 98.81 174 PHE B CA 1
ATOM 2626 C C . PHE B 1 174 ? 2.83 23.906 2.133 1 98.81 174 PHE B C 1
ATOM 2628 O O . PHE B 1 174 ? 3.143 24.141 3.303 1 98.81 174 PHE B O 1
ATOM 2635 N N . ASP B 1 175 ? 2.375 24.812 1.32 1 98.5 175 ASP B N 1
ATOM 2636 C CA . ASP B 1 175 ? 2.371 26.219 1.673 1 98.5 175 ASP B CA 1
ATOM 2637 C C . ASP B 1 175 ? 1.361 26.516 2.781 1 98.5 175 ASP B C 1
ATOM 2639 O O . ASP B 1 175 ? 1.643 27.281 3.699 1 98.5 175 ASP B O 1
ATOM 2643 N N . LYS B 1 176 ? 0.255 25.891 2.719 1 98.5 176 LYS B N 1
ATOM 2644 C CA . LYS B 1 176 ? -0.77 26.141 3.729 1 98.5 176 LYS B CA 1
ATOM 2645 C C . LYS B 1 176 ? -0.342 25.609 5.094 1 98.5 176 LYS B C 1
ATOM 2647 O O . LYS B 1 176 ? -0.625 26.219 6.121 1 98.5 176 LYS B O 1
ATOM 2652 N N . ALA B 1 177 ? 0.287 24.469 5.051 1 98.19 177 ALA B N 1
ATOM 2653 C CA . ALA B 1 177 ? 0.778 23.922 6.309 1 98.19 177 ALA B CA 1
ATOM 2654 C C . ALA B 1 177 ? 1.848 24.812 6.926 1 98.19 177 ALA B C 1
ATOM 2656 O O . ALA B 1 177 ? 1.869 25.031 8.141 1 98.19 177 ALA B O 1
ATOM 2657 N N . MET B 1 178 ? 2.699 25.375 6.102 1 96.81 178 MET B N 1
ATOM 2658 C CA . MET B 1 178 ? 3.738 26.281 6.578 1 96.81 178 MET B CA 1
ATOM 2659 C C . MET B 1 178 ? 3.123 27.547 7.176 1 96.81 178 MET B C 1
ATOM 2661 O O . MET B 1 178 ? 3.596 28.047 8.195 1 96.81 178 MET B O 1
ATOM 2665 N N . ALA B 1 179 ? 2.096 27.984 6.551 1 96.06 179 ALA B N 1
ATOM 2666 C CA . ALA B 1 179 ? 1.416 29.188 7.027 1 96.06 179 ALA B CA 1
ATOM 2667 C C . ALA B 1 179 ? 0.681 28.922 8.336 1 96.06 179 ALA B C 1
ATOM 2669 O O . ALA B 1 179 ? 0.614 29.797 9.211 1 96.06 179 ALA B O 1
ATOM 2670 N N . ALA B 1 180 ? 0.165 27.734 8.453 1 91.31 180 ALA B N 1
ATOM 2671 C CA . ALA B 1 180 ? -0.616 27.375 9.633 1 91.31 180 ALA B CA 1
ATOM 2672 C C . ALA B 1 180 ? 0.292 27.094 10.828 1 91.31 180 ALA B C 1
ATOM 2674 O O . ALA B 1 180 ? -0.136 27.203 11.984 1 91.31 180 ALA B O 1
ATOM 2675 N N . LYS B 1 181 ? 1.417 26.562 10.602 1 85.38 181 LYS B N 1
ATOM 2676 C CA . LYS B 1 181 ? 2.385 26.266 11.656 1 85.38 181 LYS B CA 1
ATOM 2677 C C . LYS B 1 181 ? 2.902 27.547 12.289 1 85.38 181 LYS B C 1
ATOM 2679 O O . LYS B 1 181 ? 3.246 27.578 13.477 1 85.38 181 LYS B O 1
ATOM 2684 N N . ALA B 1 182 ? 3.076 28.688 11.547 1 70.44 182 ALA B N 1
ATOM 2685 C CA . ALA B 1 182 ? 3.592 29.984 12 1 70.44 182 ALA B CA 1
ATOM 2686 C C . ALA B 1 182 ? 2.574 30.703 12.875 1 70.44 182 ALA B C 1
ATOM 2688 O O . ALA B 1 182 ? 1.366 30.516 12.719 1 70.44 182 ALA B O 1
#

Nearest PDB structures (foldseek):
  3on3-assembly3_B  TM=9.940E-01  e=2.570E-31  Geobacter sulfurreducens PCA
  3on3-assembly2_A  TM=9.963E-01  e=4.516E-29  Geobacter sulfurreducens PCA
  3g2e-assembly1_D  TM=9.278E-01  e=2.414E-18  Campylobacter jejuni
  3g2e-assembly1_C  TM=9.012E-01  e=5.273E-18  Campylobacter jejuni
  3g2e-assembly1_A  TM=9.138E-01  e=8.405E-14  Campylobacter jejuni

InterPro domains:
  IPR002869 Pyruvate-flavodoxin oxidoreductase, central domain [G3DSA:3.40.920.10] (2-182)
  IPR002869 Pyruvate-flavodoxin oxidoreductase, central domain [SSF53323] (4-178)
  IPR019752 Pyruvate/ketoisovalerate oxidoreductase, catalytic domain [PF01558] (6-175)
  IPR052554 2-oxoglutarate synthase subunit KorC [PTHR42730] (4-180)

pLDDT: mean 93.13, std 10.35, range [39.91, 98.94]

Secondary structure (DSSP, 8-state):
--SEEEEEEEEETTSSHHHHHHHHHHIIIIIT--EEEEEEEE-TT-SSSEEEEEEEEESS------SPPEEEEEE-SHHHHHHHGGGEEEEEEEEEETTT--SPPSSS-EEEEE-HHHIIIIIIS-GGGHHHHHHHHHHHHH-SS-HHHHHHHHHHHS-GGGHHHHHHHHHHHHHHHHHHH-/--SEEEEEEEEETTS-HHHHHHHHHHIIIIIT--EEEEEEEE-TT-SSSEEEEEEEEESS-------PPEEEEEE-SHHHHHHHGGGEEEEEEEEEETTT--SPPSSS-EEEEE-HHHIIIIIIS-GGGHHHHHHHHHHHHH-SS-HHHHHHHHHHHS-GGGHHHHHHHHHHHHHHHHHHH-

Foldseek 3Di:
DAFKAKEKEKEWPLLCQQVLQVLVQQLQPVPVNWHKDKDFDDDPVNPTFMGMIMMMTGNDDDDDPPLAQHQEYEYEALRNQVVCVVSHDAQGEYEYQCVHRPDHDDGRYNYFYYNLQCCLCPVLNHSSLSSLLQSLLCCLVPVSGDLVSSLVSQQVRDDPVCNVSSSVSNVNSNVVNVVRSD/DAFKAKEKEKEWPLLCQQVLQVLVQQLQPVPVNWHKDKDFDDDPVNPGFMGMIMMMTGNDDDDDDPLAQHQEYEYAAQRNQVVCVVSHDAQGEYEYQCVHRPDHDDGRYNYFYYNLQCCLCPVLNHSSLSSLLQSLLCCLVPVSGDLVSSLVSQQVRDDPVCNVSSSVSNVNSNVRNVVRSD

Solvent-accessible surface area (backbone atoms only — not comparable to full-atom values): 18113 Å² total; per-residue (Å²): 128,97,47,80,44,33,38,34,33,28,15,50,74,89,53,42,36,58,58,40,22,47,30,52,23,41,8,24,2,48,61,63,56,27,29,16,33,25,36,37,72,36,36,52,74,55,50,84,52,64,40,59,12,31,25,39,38,22,80,50,89,81,61,55,72,47,97,56,64,21,45,30,36,38,20,52,25,43,63,20,37,70,69,49,53,83,40,45,35,82,66,14,39,34,39,35,17,49,80,50,33,83,71,79,75,90,75,60,56,48,74,36,62,46,48,46,55,55,42,17,36,69,72,72,62,40,54,86,43,26,29,38,21,49,44,21,19,49,37,56,74,63,56,80,40,54,72,66,26,41,51,54,27,48,56,72,70,46,57,78,93,44,38,68,62,48,50,48,30,23,49,51,18,20,51,50,36,55,59,52,70,100,129,95,46,81,45,31,38,33,33,29,15,50,73,89,54,43,37,57,59,38,21,47,32,53,24,42,9,25,2,48,61,63,55,27,29,16,34,26,35,36,73,36,36,53,76,56,50,84,52,63,40,59,12,30,25,40,38,21,80,51,87,82,68,54,57,51,94,59,65,22,46,28,39,39,20,51,25,42,65,19,37,70,68,49,52,84,39,44,35,83,66,15,39,34,38,35,16,50,79,48,32,84,70,79,74,88,75,60,55,48,74,36,62,46,48,46,57,54,42,17,36,67,71,71,60,41,53,87,43,26,28,40,20,49,42,21,19,49,39,54,74,64,55,80,41,54,71,65,27,40,52,53,27,48,57,73,70,47,58,79,94,46,39,68,61,49,52,48,30,22,50,51,18,22,52,50,38,52,59,53,71,102

Radius of gyration: 20.03 Å; Cα contacts (8 Å, |Δi|>4): 878; chains: 2; bounding box: 36×60×50 Å

Organism: Geobacter metallireducens (strain ATCC 53774 / DSM 7210 / GS-15) (NCBI:txid269799)